Protein AF-A0A166HXI9-F1 (afdb_monomer_lite)

Foldseek 3Di:
DDDPDDPDPPPPDPDDLDQAEDDPPQRDPPAPDWDQDPSNYTGGHNVCVVDVVVVVVSPDDPDDDQDPLVCLVVLLVQCVVCVVVVVVVSVVVSLVVLLPPVNLLQQLVSQLLSCVLVVVVVSNVSSLVNVLVPPDPPPPSDDPSVVSDDPVSVVVSVVVSVVVVVVVVVCVVDCPVPPDDDPDDPDDDDDDDDPDDPPPDDDPDDD

Secondary structure (DSSP, 8-state):
-------------------EEPPTTS--TT-SEEEE-TTSEEEEE-HHHH-HHHHHHHHS-SS-PPPPTT-HHHHHHHHHHHHHTT-HHHHHHHHHHHT-HHHHHHHHHHHHHHHHHTT-HHHHHHHHHHHTTSS-TTSS---GGGTTS-HHHHHHHHHHHHHHHHHHHHHHH-GGGSPPPPTT---------------S-------

Sequence (207 aa):
MTDISSYKPADTKAAHPQITEASAPFDRADADVILRSSDNGDFKLLLSMGSPFFEDMFSLPQSPTIPADDELEDIDLLLGAAMKYNIERVEKRVREALIAPKRISGNAAHVFTIACQHRMDAEARAGAKATLSQASLLDGTFGPEMHSLSPAQLFALLKYHQDCVQAARQAIANFSWFPHDPPGLSSSRMSSTSQTRFLKSWPRGCL

pLDDT: mean 74.48, std 18.46, range [33.53, 93.0]

Radius of gyration: 28.86 Å; chains: 1; bounding box: 68×48×75 Å

Organism: NCBI:txid1759441

Structure (mmCIF, N/CA/C/O backbone):
data_AF-A0A166HXI9-F1
#
_entry.id   AF-A0A166HXI9-F1
#
loop_
_atom_site.group_PDB
_atom_site.id
_atom_site.type_symbol
_atom_site.label_atom_id
_atom_site.label_alt_id
_atom_site.label_comp_id
_atom_site.label_asym_id
_atom_site.label_entity_id
_atom_site.label_seq_id
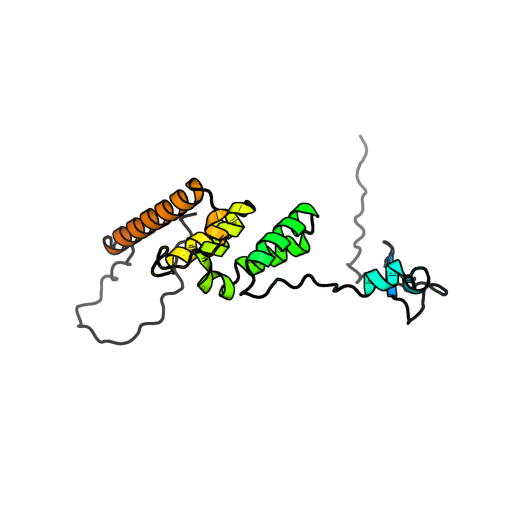_atom_site.pdbx_PDB_ins_code
_atom_site.Cartn_x
_atom_site.Cartn_y
_atom_site.Cartn_z
_atom_site.occupancy
_atom_site.B_iso_or_equiv
_atom_site.auth_seq_id
_atom_site.auth_comp_id
_atom_site.auth_asym_id
_atom_site.auth_atom_id
_atom_site.pdbx_PDB_model_num
ATOM 1 N N . MET A 1 1 ? -31.758 17.220 -46.001 1.00 45.53 1 MET A N 1
ATOM 2 C CA . MET A 1 1 ? -32.388 15.953 -45.588 1.00 45.53 1 MET A CA 1
ATOM 3 C C . MET A 1 1 ? -31.956 14.903 -46.594 1.00 45.53 1 MET A C 1
ATOM 5 O O . MET A 1 1 ? -32.509 14.930 -47.678 1.00 45.53 1 MET A O 1
ATOM 9 N N . THR A 1 2 ? -30.899 14.149 -46.254 1.00 40.97 2 THR A N 1
ATOM 10 C CA . THR A 1 2 ? -30.346 12.912 -46.870 1.00 40.97 2 THR A CA 1
ATOM 11 C C . THR A 1 2 ? -28.856 12.853 -46.509 1.00 40.97 2 THR A C 1
ATOM 13 O O . THR A 1 2 ? -28.156 13.833 -46.740 1.00 40.97 2 THR A O 1
ATOM 16 N N . ASP A 1 3 ? -28.247 11.794 -46.005 1.00 34.78 3 ASP A N 1
ATOM 17 C CA . ASP A 1 3 ? -28.684 10.630 -45.240 1.00 34.78 3 ASP A CA 1
ATOM 18 C C . ASP A 1 3 ? -27.365 10.126 -44.624 1.00 34.78 3 ASP A C 1
ATOM 20 O O . ASP A 1 3 ? -26.443 9.751 -45.351 1.00 34.78 3 ASP A O 1
ATOM 24 N N . ILE A 1 4 ? -27.197 10.249 -43.306 1.00 42.31 4 ILE A N 1
ATOM 25 C CA . ILE A 1 4 ? -26.000 9.776 -42.594 1.00 42.31 4 ILE A CA 1
ATOM 26 C C . ILE A 1 4 ? -26.246 8.299 -42.289 1.00 42.31 4 ILE A C 1
ATOM 28 O O . ILE A 1 4 ? -26.455 7.908 -41.146 1.00 42.31 4 ILE A O 1
ATOM 32 N N . SER A 1 5 ? -26.329 7.480 -43.333 1.00 47.53 5 SER A N 1
ATOM 33 C CA . SER A 1 5 ? -26.609 6.056 -43.193 1.00 47.53 5 SER A CA 1
ATOM 34 C C . SER A 1 5 ? -25.943 5.276 -44.314 1.00 47.53 5 SER A C 1
ATOM 36 O O . SER A 1 5 ? -26.536 4.985 -45.345 1.00 47.53 5 SER A O 1
ATOM 38 N N . SER A 1 6 ? -24.663 4.967 -44.110 1.00 39.09 6 SER A N 1
ATOM 39 C CA . SER A 1 6 ? -24.075 3.692 -44.533 1.00 39.09 6 SER A CA 1
ATOM 40 C C . SER A 1 6 ? -22.664 3.547 -43.947 1.00 39.09 6 SER A C 1
ATOM 42 O O . SER A 1 6 ? -21.693 3.332 -44.673 1.00 39.09 6 SER A O 1
ATOM 44 N N . TYR A 1 7 ? -22.525 3.651 -42.620 1.00 36.69 7 TYR A N 1
ATOM 45 C CA . TYR A 1 7 ? -21.391 3.009 -41.955 1.00 36.69 7 TYR A CA 1
ATOM 46 C C . TYR A 1 7 ? -21.769 1.545 -41.744 1.00 36.69 7 TYR A C 1
ATOM 48 O O . TYR A 1 7 ? -22.550 1.203 -40.857 1.00 36.69 7 TYR A O 1
ATOM 56 N N . LYS A 1 8 ? -21.272 0.691 -42.635 1.00 41.19 8 LYS A N 1
ATOM 57 C CA . LYS A 1 8 ? -21.398 -0.760 -42.541 1.00 41.19 8 LYS A CA 1
ATOM 58 C C . LYS A 1 8 ? -20.287 -1.223 -41.590 1.00 41.19 8 LYS A C 1
ATOM 60 O O . LYS A 1 8 ? -19.123 -1.056 -41.957 1.00 41.19 8 LYS A O 1
ATOM 65 N N . PRO A 1 9 ? -20.580 -1.742 -40.384 1.00 39.09 9 PRO A N 1
ATOM 66 C CA . PRO A 1 9 ? -19.528 -2.300 -39.555 1.00 39.09 9 PRO A CA 1
ATOM 67 C C . PRO A 1 9 ? -19.022 -3.541 -40.286 1.00 39.09 9 PRO A C 1
ATOM 69 O O . PRO A 1 9 ? -19.778 -4.475 -40.549 1.00 39.09 9 PRO A O 1
ATOM 72 N N . ALA A 1 10 ? -17.763 -3.509 -40.714 1.00 41.44 10 ALA A N 1
ATOM 73 C CA . ALA A 1 10 ? -17.109 -4.714 -41.174 1.00 41.44 10 ALA A CA 1
ATOM 74 C C . ALA A 1 10 ? -17.042 -5.659 -39.974 1.00 41.44 10 ALA A C 1
ATOM 76 O O . ALA A 1 10 ? -16.445 -5.322 -38.950 1.00 41.44 10 ALA A O 1
ATOM 77 N N . ASP A 1 11 ? -17.679 -6.820 -40.105 1.00 40.34 11 ASP A N 1
ATOM 78 C CA . ASP A 1 11 ? -17.504 -7.970 -39.229 1.00 40.34 11 ASP A CA 1
ATOM 79 C C . ASP A 1 11 ? -16.047 -8.456 -39.323 1.00 40.34 11 ASP A C 1
ATOM 81 O O . ASP A 1 11 ? -15.738 -9.487 -39.924 1.00 40.34 11 ASP A O 1
ATOM 85 N N . THR A 1 12 ? -15.109 -7.702 -38.749 1.00 47.09 12 THR A N 1
ATOM 86 C CA . THR A 1 12 ? -13.729 -8.147 -38.581 1.00 47.09 12 THR A CA 1
ATOM 87 C C . THR A 1 12 ? -13.704 -9.044 -37.359 1.00 47.09 12 THR A C 1
ATOM 89 O O . THR A 1 12 ? -13.441 -8.628 -36.232 1.00 47.09 12 THR A O 1
ATOM 92 N N . LYS A 1 13 ? -14.039 -10.309 -37.614 1.00 35.25 13 LYS A N 1
ATOM 93 C CA . LYS A 1 13 ? -13.720 -11.470 -36.784 1.00 35.25 13 LYS A CA 1
ATOM 94 C C . LYS A 1 13 ? -12.344 -11.234 -36.151 1.00 35.25 13 LYS A C 1
ATOM 96 O O . LYS A 1 13 ? -11.377 -11.073 -36.890 1.00 35.25 13 LYS A O 1
ATOM 101 N N . ALA A 1 14 ? -12.277 -11.157 -34.821 1.00 43.25 14 ALA A N 1
ATOM 102 C CA . ALA A 1 14 ? -11.050 -10.916 -34.067 1.00 43.25 14 ALA A CA 1
ATOM 103 C C . ALA A 1 14 ? -9.997 -11.985 -34.410 1.00 43.25 14 ALA A C 1
ATOM 105 O O . ALA A 1 14 ? -9.952 -13.062 -33.816 1.00 43.25 14 ALA A O 1
ATOM 106 N N . ALA A 1 15 ? -9.195 -11.708 -35.436 1.00 44.88 15 ALA A N 1
ATOM 107 C CA . ALA A 1 15 ? -8.027 -12.481 -35.785 1.00 44.88 15 ALA A CA 1
ATOM 108 C C . ALA A 1 15 ? -6.970 -12.188 -34.724 1.00 44.88 15 ALA A C 1
ATOM 110 O O . ALA A 1 15 ? -6.730 -11.034 -34.371 1.00 44.88 15 ALA A O 1
ATOM 111 N N . HIS A 1 16 ? -6.356 -13.245 -34.204 1.00 47.84 16 HIS A N 1
ATOM 112 C CA . HIS A 1 16 ? -5.151 -13.134 -33.395 1.00 47.84 16 HIS A CA 1
ATOM 113 C C . HIS A 1 16 ? -4.154 -12.251 -34.168 1.00 47.84 16 HIS A C 1
ATOM 115 O O . HIS A 1 16 ? -3.889 -12.586 -35.329 1.00 47.84 16 HIS A O 1
ATOM 121 N N . PRO A 1 17 ? -3.667 -11.126 -33.611 1.00 55.69 17 PRO A N 1
ATOM 122 C CA . PRO A 1 17 ? -2.816 -10.206 -34.355 1.00 55.69 17 PRO A CA 1
ATOM 123 C C . PRO A 1 17 ? -1.582 -10.973 -34.841 1.00 55.69 17 PRO A C 1
ATOM 125 O O . PRO A 1 17 ? -0.779 -11.447 -34.038 1.00 55.69 17 PRO A O 1
ATOM 128 N N . GLN A 1 18 ? -1.488 -11.182 -36.157 1.00 67.00 18 GLN A N 1
ATOM 129 C CA . GLN A 1 18 ? -0.381 -11.897 -36.790 1.00 67.00 18 GLN A CA 1
ATOM 130 C C . GLN A 1 18 ? 0.850 -10.996 -36.678 1.00 67.00 18 GLN A C 1
ATOM 132 O O . GLN A 1 18 ? 0.879 -9.919 -37.270 1.00 67.00 18 GLN A O 1
ATOM 137 N N . ILE A 1 19 ? 1.810 -11.362 -35.830 1.00 79.12 19 ILE A N 1
ATOM 138 C CA . ILE A 1 19 ? 3.066 -10.617 -35.678 1.00 79.12 19 ILE A CA 1
ATOM 139 C C . ILE A 1 19 ? 3.919 -10.913 -36.910 1.00 79.12 19 ILE A C 1
ATOM 141 O O . ILE A 1 19 ? 4.129 -12.080 -37.237 1.00 79.12 19 ILE A O 1
ATOM 145 N N . THR A 1 20 ? 4.371 -9.870 -37.603 1.00 85.69 20 THR A N 1
ATOM 146 C CA . THR A 1 20 ? 5.202 -9.995 -38.809 1.00 85.69 20 THR A CA 1
ATOM 147 C C . THR A 1 20 ? 6.628 -9.582 -38.466 1.00 85.69 20 THR A C 1
ATOM 149 O O . THR A 1 20 ? 6.845 -8.449 -38.051 1.00 85.69 20 THR A O 1
ATOM 152 N N . GLU A 1 21 ? 7.609 -10.473 -38.618 1.00 87.44 21 GLU A N 1
ATOM 153 C CA . GLU A 1 21 ? 9.014 -10.083 -38.434 1.00 87.44 21 GLU A CA 1
ATOM 154 C C . GLU A 1 21 ? 9.514 -9.258 -39.625 1.00 87.44 21 GLU A C 1
ATOM 156 O O . GLU A 1 21 ? 9.230 -9.577 -40.783 1.00 87.44 21 GLU A O 1
ATOM 161 N N . ALA A 1 22 ? 10.263 -8.191 -39.339 1.00 87.69 22 ALA A N 1
ATOM 162 C CA . ALA A 1 22 ? 10.968 -7.427 -40.358 1.00 87.69 22 ALA A CA 1
ATOM 163 C C . ALA A 1 22 ? 12.022 -8.296 -41.066 1.00 87.69 22 ALA A C 1
ATOM 165 O O . ALA A 1 22 ? 12.432 -9.337 -40.566 1.00 87.69 22 ALA A O 1
ATOM 166 N N . SER A 1 23 ? 12.462 -7.873 -42.251 1.00 88.31 23 SER A N 1
ATOM 167 C CA . SER A 1 23 ? 13.593 -8.495 -42.950 1.00 88.31 23 SER A CA 1
ATOM 168 C C . SER A 1 23 ? 14.926 -7.889 -42.501 1.00 88.31 23 SER A C 1
ATOM 170 O O . SER A 1 23 ? 14.962 -6.826 -41.871 1.00 88.31 23 SER A O 1
ATOM 172 N N . ALA A 1 24 ? 16.031 -8.529 -42.888 1.00 88.44 24 ALA A N 1
ATOM 173 C CA . ALA A 1 24 ? 17.377 -7.995 -42.714 1.00 88.44 24 ALA A CA 1
ATOM 174 C C . ALA A 1 24 ? 17.474 -6.505 -43.105 1.00 88.44 24 ALA A C 1
ATOM 176 O O . ALA A 1 24 ? 16.932 -6.100 -44.139 1.00 88.44 24 ALA A O 1
ATOM 177 N N . PRO A 1 25 ? 18.174 -5.673 -42.311 1.00 85.44 25 PRO A N 1
ATOM 178 C CA . PRO A 1 25 ? 19.043 -6.027 -41.178 1.00 85.44 25 PRO A CA 1
ATOM 179 C C . PRO A 1 25 ? 18.341 -6.138 -39.806 1.00 85.44 25 PRO A C 1
ATOM 181 O O . PRO A 1 25 ? 19.029 -6.275 -38.796 1.00 85.44 25 PRO A O 1
ATOM 184 N N . PHE A 1 26 ? 17.008 -6.054 -39.745 1.00 88.62 26 PHE A N 1
ATOM 185 C CA . PHE A 1 26 ? 16.232 -5.942 -38.498 1.00 88.62 26 PHE A CA 1
ATOM 186 C C . PHE A 1 26 ? 15.592 -7.267 -38.044 1.00 88.62 26 PHE A C 1
ATOM 188 O O . PHE A 1 26 ? 14.569 -7.260 -37.363 1.00 88.62 26 PHE A O 1
ATOM 195 N N . ASP A 1 27 ? 16.187 -8.398 -38.425 1.00 88.56 27 ASP A N 1
ATOM 196 C CA . ASP A 1 27 ? 15.700 -9.770 -38.209 1.00 88.56 27 ASP A CA 1
ATOM 197 C C . ASP A 1 27 ? 16.680 -10.640 -37.400 1.00 88.56 27 ASP A C 1
ATOM 199 O O . ASP A 1 27 ? 16.568 -11.867 -37.347 1.00 88.56 27 ASP A O 1
ATOM 203 N N . ARG A 1 28 ? 17.667 -10.015 -36.750 1.00 88.31 28 ARG A N 1
ATOM 204 C CA . ARG A 1 28 ? 18.748 -10.739 -36.078 1.00 88.31 28 ARG A CA 1
ATOM 205 C C . ARG A 1 28 ? 18.275 -11.471 -34.821 1.00 88.31 28 ARG A C 1
ATOM 207 O O . ARG A 1 28 ? 17.570 -10.911 -33.988 1.00 88.31 28 ARG A O 1
ATOM 214 N N . ALA A 1 29 ? 18.730 -12.712 -34.646 1.00 87.25 29 ALA A N 1
ATOM 215 C CA . ALA A 1 29 ? 18.397 -13.537 -33.481 1.00 87.25 29 ALA A CA 1
ATOM 216 C C . ALA A 1 29 ? 19.097 -13.101 -32.179 1.00 87.25 29 ALA A C 1
ATOM 218 O O . ALA A 1 29 ? 18.646 -13.474 -31.101 1.00 87.25 29 ALA A O 1
ATOM 219 N N . ASP A 1 30 ? 20.187 -12.336 -32.277 1.00 87.88 30 ASP A N 1
ATOM 220 C CA . ASP A 1 30 ? 20.989 -11.840 -31.151 1.00 87.88 30 ASP A CA 1
ATOM 221 C C . ASP A 1 30 ? 20.564 -10.447 -30.656 1.00 87.88 30 ASP A C 1
ATOM 223 O O . ASP A 1 30 ? 21.240 -9.876 -29.809 1.00 87.88 30 ASP A O 1
ATOM 227 N N . ALA A 1 31 ? 19.463 -9.899 -31.177 1.00 88.88 31 ALA A N 1
ATOM 228 C CA . ALA A 1 31 ? 18.949 -8.585 -30.807 1.00 88.88 31 ALA A CA 1
ATOM 229 C C . ALA A 1 31 ? 18.580 -8.463 -29.319 1.00 88.88 31 ALA A C 1
ATOM 231 O O . ALA A 1 31 ? 18.046 -9.395 -28.717 1.00 88.88 31 ALA A O 1
ATOM 232 N N . ASP A 1 32 ? 18.801 -7.274 -28.756 1.00 89.81 32 ASP A N 1
ATOM 233 C CA . ASP A 1 32 ? 18.481 -6.935 -27.364 1.00 89.81 32 ASP A CA 1
ATOM 234 C C . ASP A 1 32 ? 17.148 -6.187 -27.212 1.00 89.81 32 ASP A C 1
ATOM 236 O O . ASP A 1 32 ? 16.563 -6.182 -26.127 1.00 89.81 32 ASP A O 1
ATOM 240 N N . VAL A 1 33 ? 16.623 -5.603 -28.296 1.00 89.19 33 VAL A N 1
ATOM 241 C CA . VAL A 1 33 ? 15.345 -4.881 -28.304 1.00 89.19 33 VAL A CA 1
ATOM 242 C C . VAL A 1 33 ? 14.494 -5.269 -29.502 1.00 89.19 33 VAL A C 1
ATOM 244 O O . VAL A 1 33 ? 14.972 -5.344 -30.632 1.00 89.19 33 VAL A O 1
ATOM 247 N N . ILE A 1 34 ? 13.193 -5.432 -29.252 1.00 91.25 34 ILE A N 1
ATOM 248 C CA . ILE A 1 34 ? 12.167 -5.554 -30.288 1.00 91.25 34 ILE A CA 1
ATOM 249 C C . ILE A 1 34 ? 11.286 -4.307 -30.238 1.00 91.25 34 ILE A C 1
ATOM 251 O O . ILE A 1 34 ? 10.605 -4.060 -29.240 1.00 91.25 34 ILE A O 1
ATOM 255 N N . LEU A 1 35 ? 11.281 -3.526 -31.316 1.00 89.69 35 LEU A N 1
ATOM 256 C CA . LEU A 1 35 ? 10.314 -2.450 -31.505 1.00 89.69 35 LEU A CA 1
ATOM 257 C C . LEU A 1 35 ? 9.142 -2.976 -32.324 1.00 89.69 35 LEU A C 1
ATOM 259 O O . LEU A 1 35 ? 9.300 -3.302 -33.500 1.00 89.69 35 LEU A O 1
ATOM 263 N N . ARG A 1 36 ? 7.967 -3.037 -31.695 1.00 92.44 36 ARG A N 1
ATOM 264 C CA . ARG A 1 36 ? 6.718 -3.400 -32.362 1.00 92.44 36 ARG A CA 1
ATOM 265 C C . ARG A 1 36 ? 6.016 -2.156 -32.885 1.00 92.44 36 ARG A C 1
ATOM 267 O O . ARG A 1 36 ? 5.591 -1.302 -32.106 1.00 92.44 36 ARG A O 1
ATOM 274 N N . SER A 1 37 ? 5.876 -2.078 -34.198 1.00 89.44 37 SER A N 1
ATOM 275 C CA . SER A 1 37 ? 5.073 -1.064 -34.871 1.00 89.44 37 SER A CA 1
ATOM 276 C C . SER A 1 37 ? 3.570 -1.357 -34.710 1.00 89.44 37 SER A C 1
ATOM 278 O O . SER A 1 37 ? 3.160 -2.469 -34.372 1.00 89.44 37 SER A O 1
ATOM 280 N N . SER A 1 38 ? 2.721 -0.345 -34.906 1.00 89.50 38 SER A N 1
ATOM 281 C CA . SER A 1 38 ? 1.260 -0.456 -34.741 1.00 89.50 38 SER A CA 1
ATOM 282 C C . SER A 1 38 ? 0.595 -1.367 -35.776 1.00 89.50 38 SER A C 1
ATOM 284 O O . SER A 1 38 ? -0.490 -1.892 -35.531 1.00 89.50 38 SER A O 1
ATOM 286 N N . ASP A 1 39 ? 1.263 -1.589 -36.905 1.00 89.00 39 ASP A N 1
ATOM 287 C CA . ASP A 1 39 ? 0.934 -2.598 -37.915 1.00 89.00 39 ASP A CA 1
ATOM 288 C C . ASP A 1 39 ? 1.375 -4.018 -37.514 1.00 89.00 39 ASP A C 1
ATOM 290 O O . ASP A 1 39 ? 1.244 -4.951 -38.304 1.00 89.00 39 ASP A O 1
ATOM 294 N N . ASN A 1 40 ? 1.843 -4.194 -36.273 1.00 84.06 40 ASN A N 1
ATOM 295 C CA . ASN A 1 40 ? 2.287 -5.461 -35.703 1.00 84.06 40 ASN A CA 1
ATOM 296 C C . ASN A 1 40 ? 3.552 -6.024 -36.387 1.00 84.06 40 ASN A C 1
ATOM 298 O O . ASN A 1 40 ? 3.796 -7.235 -36.343 1.00 84.06 40 ASN A O 1
ATOM 302 N N . GLY A 1 41 ? 4.341 -5.142 -37.017 1.00 91.25 41 GLY A N 1
ATOM 303 C CA . GLY A 1 41 ? 5.688 -5.421 -37.505 1.00 91.25 41 GLY A CA 1
ATOM 304 C C . GLY A 1 41 ? 6.734 -5.326 -36.389 1.00 91.25 41 GLY A C 1
ATOM 305 O O . GLY A 1 41 ? 6.815 -4.299 -35.712 1.00 91.25 41 GLY A O 1
ATOM 306 N N . ASP A 1 42 ? 7.541 -6.370 -36.209 1.00 93.00 42 ASP A N 1
ATOM 307 C CA . ASP A 1 42 ? 8.609 -6.431 -35.205 1.00 93.00 42 ASP A CA 1
ATOM 308 C C . ASP A 1 42 ? 9.976 -6.135 -35.838 1.00 93.00 42 ASP A C 1
ATOM 310 O O . ASP A 1 42 ? 10.418 -6.835 -36.750 1.00 93.00 42 ASP A O 1
ATOM 314 N N . PHE A 1 43 ? 10.663 -5.117 -35.317 1.00 90.81 43 PHE A N 1
ATOM 315 C CA . PHE A 1 43 ? 12.020 -4.733 -35.706 1.00 90.81 43 PHE A CA 1
ATOM 316 C C . PHE A 1 43 ? 12.996 -5.083 -34.586 1.00 90.81 43 PHE A C 1
ATOM 318 O O . PHE A 1 43 ? 12.893 -4.552 -33.477 1.00 90.81 43 PHE A O 1
ATOM 325 N N . LYS A 1 44 ? 13.956 -5.958 -34.878 1.00 91.44 44 LYS A N 1
ATOM 326 C CA . LYS A 1 44 ? 14.978 -6.411 -33.935 1.00 91.44 44 LYS A CA 1
ATOM 327 C C . LYS A 1 44 ? 16.218 -5.524 -34.037 1.00 91.44 44 LYS A C 1
ATOM 329 O O . LYS A 1 44 ? 16.803 -5.384 -35.112 1.00 91.44 44 LYS A O 1
ATOM 334 N N . LEU A 1 45 ? 16.606 -4.907 -32.927 1.00 89.94 45 LEU A N 1
ATOM 335 C CA . LEU A 1 45 ? 17.719 -3.963 -32.823 1.00 89.94 45 LEU A CA 1
ATOM 336 C C . LEU A 1 45 ? 18.761 -4.477 -31.829 1.00 89.94 45 LEU A C 1
ATOM 338 O O . LEU A 1 45 ? 18.433 -5.228 -30.917 1.00 89.94 45 LEU A O 1
ATOM 342 N N . LEU A 1 46 ? 20.010 -4.056 -32.026 1.00 90.81 46 LEU A N 1
ATOM 343 C CA . LEU A 1 46 ? 21.138 -4.383 -31.156 1.00 90.81 46 LEU A CA 1
ATOM 344 C C . LEU A 1 46 ? 21.711 -3.089 -30.570 1.00 90.81 46 LEU A C 1
ATOM 346 O O . LEU A 1 46 ? 22.778 -2.613 -30.964 1.00 90.81 46 LEU A O 1
ATOM 350 N N . LEU A 1 47 ? 20.920 -2.447 -29.714 1.00 88.75 47 LEU A N 1
ATOM 351 C CA . LEU A 1 47 ? 21.207 -1.106 -29.210 1.00 88.75 47 LEU A CA 1
ATOM 352 C C . LEU A 1 47 ? 22.415 -1.078 -28.268 1.00 88.75 47 LEU A C 1
ATOM 354 O O . LEU A 1 47 ? 23.144 -0.087 -28.277 1.00 88.75 47 LEU A O 1
ATOM 358 N N . SER A 1 48 ? 22.668 -2.159 -27.529 1.00 91.00 48 SER A N 1
ATOM 359 C CA . SER A 1 48 ? 23.856 -2.351 -26.682 1.00 91.00 48 SER A CA 1
ATOM 360 C C . SER A 1 48 ? 25.156 -2.176 -27.465 1.00 91.00 48 SER A C 1
ATOM 362 O O . SER A 1 48 ? 26.051 -1.465 -27.027 1.00 91.00 48 SER A O 1
ATOM 364 N N . MET A 1 49 ? 25.233 -2.717 -28.683 1.00 87.50 49 MET A N 1
ATOM 365 C CA . MET A 1 49 ? 26.408 -2.566 -29.550 1.00 87.50 49 MET A CA 1
ATOM 366 C C . MET A 1 49 ? 26.577 -1.142 -30.087 1.00 87.50 49 MET A C 1
ATOM 368 O O . MET A 1 49 ? 27.685 -0.730 -30.430 1.00 87.50 49 MET A O 1
ATOM 372 N N . GLY A 1 50 ? 25.476 -0.398 -30.205 1.00 86.88 50 GLY A N 1
ATOM 373 C CA . GLY A 1 50 ? 25.486 0.990 -30.657 1.00 86.88 50 GLY A CA 1
ATOM 374 C C . GLY A 1 50 ? 25.851 1.981 -29.553 1.00 86.88 50 GLY A C 1
ATOM 375 O O . GLY A 1 50 ? 26.322 3.077 -29.859 1.00 86.88 50 GLY A O 1
ATOM 376 N N . SER A 1 51 ? 25.629 1.627 -28.283 1.00 92.56 51 SER A N 1
ATOM 377 C CA . SER A 1 51 ? 25.953 2.484 -27.146 1.00 92.56 51 SER A CA 1
ATOM 378 C C . SER A 1 51 ? 26.099 1.696 -25.839 1.00 92.56 51 SER A C 1
ATOM 380 O O . SER A 1 51 ? 25.156 0.998 -25.452 1.00 92.56 51 SER A O 1
ATOM 382 N N . PRO A 1 52 ? 27.183 1.926 -25.072 1.00 88.56 52 PRO A N 1
ATOM 383 C CA . PRO A 1 52 ? 27.355 1.319 -23.751 1.00 88.56 52 PRO A CA 1
ATOM 384 C C . PRO A 1 52 ? 26.254 1.739 -22.765 1.00 88.56 52 PRO A C 1
ATOM 386 O O . PRO A 1 52 ? 25.934 1.001 -21.845 1.00 88.56 52 PRO A O 1
ATOM 389 N N . PHE A 1 53 ? 25.593 2.884 -22.984 1.00 90.12 53 PHE A N 1
ATOM 390 C CA . PHE A 1 53 ? 24.438 3.277 -22.170 1.00 90.12 53 PHE A CA 1
ATOM 391 C C . PHE A 1 53 ? 23.294 2.258 -22.255 1.00 90.12 53 PHE A C 1
ATOM 393 O O . PHE A 1 53 ? 22.641 1.971 -21.255 1.00 90.12 53 PHE A O 1
ATOM 400 N N . PHE A 1 54 ? 23.027 1.724 -23.452 1.00 89.31 54 PHE A N 1
ATOM 401 C CA . PHE A 1 54 ? 21.972 0.730 -23.629 1.00 89.31 54 PHE A CA 1
ATOM 402 C C . PHE A 1 54 ? 22.389 -0.629 -23.064 1.00 89.31 54 PHE A C 1
ATOM 404 O O . PHE A 1 54 ? 21.554 -1.300 -22.467 1.00 89.31 54 PHE A O 1
ATOM 411 N N . GLU A 1 55 ? 23.669 -0.995 -23.179 1.00 89.69 55 GLU A N 1
ATOM 412 C CA . GLU A 1 55 ? 24.230 -2.178 -22.515 1.00 89.69 55 GLU A CA 1
ATOM 413 C C . GLU A 1 55 ? 24.005 -2.118 -20.995 1.00 89.69 55 GLU A C 1
ATOM 415 O O . GLU A 1 55 ? 23.398 -3.026 -20.418 1.00 89.69 55 GLU A O 1
ATOM 420 N N . ASP A 1 56 ? 24.370 -0.995 -20.371 1.00 88.19 56 ASP A N 1
ATOM 421 C CA . ASP A 1 56 ? 24.155 -0.764 -18.944 1.00 88.19 56 ASP A CA 1
ATOM 422 C C . ASP A 1 56 ? 22.661 -0.799 -18.592 1.00 88.19 56 ASP A C 1
ATOM 424 O O . ASP A 1 56 ? 22.270 -1.490 -17.652 1.00 88.19 56 ASP A O 1
ATOM 428 N N . MET A 1 57 ? 21.800 -0.124 -19.362 1.00 86.31 57 MET A N 1
ATOM 429 C CA . MET A 1 57 ? 20.353 -0.069 -19.114 1.00 86.31 57 MET A CA 1
ATOM 430 C C . MET A 1 57 ? 19.693 -1.457 -19.125 1.00 86.31 57 MET A C 1
ATOM 432 O O . MET A 1 57 ? 18.838 -1.732 -18.279 1.00 86.31 57 MET A O 1
ATOM 436 N N . PHE A 1 58 ? 20.067 -2.338 -20.059 1.00 86.12 58 PHE A N 1
ATOM 437 C CA . PHE A 1 58 ? 19.518 -3.698 -20.125 1.00 86.12 58 PHE A CA 1
ATOM 438 C C . PHE A 1 58 ? 20.075 -4.622 -19.041 1.00 86.12 58 PHE A C 1
ATOM 440 O O . PHE A 1 58 ? 19.393 -5.570 -18.652 1.00 86.12 58 PHE A O 1
ATOM 447 N N . SER A 1 59 ? 21.268 -4.330 -18.517 1.00 84.25 59 SER A N 1
ATOM 448 C CA . SER A 1 59 ? 21.853 -5.070 -17.393 1.00 84.25 59 SER A CA 1
ATOM 449 C C . SER A 1 59 ? 21.166 -4.787 -16.048 1.00 84.25 59 SER A C 1
ATOM 451 O O . SER A 1 59 ? 21.320 -5.560 -15.098 1.00 84.25 59 SER A O 1
ATOM 453 N N . LEU A 1 60 ? 20.384 -3.702 -15.952 1.00 82.25 60 LEU A N 1
ATOM 454 C CA . LEU A 1 60 ? 19.690 -3.332 -14.721 1.00 82.25 60 LEU A CA 1
ATOM 455 C C . LEU A 1 60 ? 18.582 -4.343 -14.363 1.00 82.25 60 LEU A C 1
ATOM 457 O O . LEU A 1 60 ? 17.881 -4.843 -15.248 1.00 82.25 60 LEU A O 1
ATOM 461 N N . PRO A 1 61 ? 18.333 -4.599 -13.064 1.00 75.56 61 PRO A N 1
ATOM 462 C CA . PRO A 1 61 ? 17.211 -5.420 -12.618 1.00 75.56 61 PRO A CA 1
ATOM 463 C C . PRO A 1 61 ? 15.864 -4.874 -13.130 1.00 75.56 61 PRO A C 1
ATOM 465 O O . PRO A 1 61 ? 15.372 -3.845 -12.676 1.00 75.56 61 PRO A O 1
ATOM 468 N N . GLN A 1 62 ? 15.241 -5.590 -14.069 1.00 69.31 62 GLN A N 1
ATOM 469 C CA . GLN A 1 62 ? 14.009 -5.169 -14.761 1.00 69.31 62 GLN A CA 1
ATOM 470 C C . GLN A 1 62 ? 12.741 -5.254 -13.891 1.00 69.31 62 GLN A C 1
ATOM 472 O O . GLN A 1 62 ? 11.691 -4.718 -14.253 1.00 69.31 62 GLN A O 1
ATOM 477 N N . SER A 1 63 ? 12.800 -5.950 -12.751 1.00 63.22 63 SER A N 1
ATOM 478 C CA . SER A 1 63 ? 11.671 -6.056 -11.830 1.00 63.22 63 SER A CA 1
ATOM 479 C C . SER A 1 63 ? 11.998 -5.304 -10.548 1.00 63.22 63 SER A C 1
ATOM 481 O O . SER A 1 63 ? 12.941 -5.690 -9.859 1.00 63.22 63 SER A O 1
ATOM 483 N N . PRO A 1 64 ? 11.210 -4.280 -10.182 1.00 63.31 64 PRO A N 1
ATOM 484 C CA . PRO A 1 64 ? 11.290 -3.717 -8.849 1.00 63.31 64 PRO A CA 1
ATOM 485 C C . PRO A 1 64 ? 10.913 -4.835 -7.874 1.00 63.31 64 PRO A C 1
ATOM 487 O O . PRO A 1 64 ? 9.762 -5.285 -7.825 1.00 63.31 64 PRO A O 1
ATOM 490 N N . THR A 1 65 ? 11.906 -5.376 -7.178 1.00 68.00 65 THR A N 1
ATOM 491 C CA . THR A 1 65 ? 11.685 -6.321 -6.088 1.00 68.00 65 THR A CA 1
ATOM 492 C C . THR A 1 65 ? 11.048 -5.523 -4.966 1.00 68.00 65 THR A C 1
ATOM 494 O O . THR A 1 65 ? 11.595 -4.512 -4.540 1.00 68.00 65 THR A O 1
ATOM 497 N N . ILE A 1 66 ? 9.850 -5.922 -4.542 1.00 73.06 66 ILE A N 1
ATOM 498 C CA . ILE A 1 66 ? 9.252 -5.311 -3.356 1.00 73.06 66 ILE A CA 1
ATOM 499 C C . ILE A 1 66 ? 10.122 -5.772 -2.180 1.00 73.06 66 ILE A C 1
ATOM 501 O O . ILE A 1 66 ? 10.309 -6.990 -2.074 1.00 73.06 66 ILE A O 1
ATOM 505 N N . PRO A 1 67 ? 10.648 -4.856 -1.348 1.00 70.62 67 PRO A N 1
ATOM 506 C CA . PRO A 1 67 ? 11.479 -5.200 -0.200 1.00 70.62 67 PRO A CA 1
ATOM 507 C C . PRO A 1 67 ? 10.824 -6.281 0.659 1.00 70.62 67 PRO A C 1
ATOM 509 O O . PRO A 1 67 ? 9.584 -6.356 0.745 1.00 70.62 67 PRO A O 1
ATOM 512 N N . ALA A 1 68 ? 11.651 -7.134 1.262 1.00 66.31 68 ALA A N 1
ATOM 513 C CA . ALA A 1 68 ? 11.187 -8.239 2.095 1.00 66.31 68 ALA A CA 1
ATOM 514 C C . ALA A 1 68 ? 10.397 -7.721 3.305 1.00 66.31 68 ALA A C 1
ATOM 516 O O . ALA A 1 68 ? 10.471 -6.542 3.648 1.00 66.31 68 ALA A O 1
ATOM 517 N N . ASP A 1 69 ? 9.609 -8.595 3.937 1.00 61.53 69 ASP A N 1
ATOM 518 C CA . ASP A 1 69 ? 8.663 -8.227 5.003 1.00 61.53 69 ASP A CA 1
ATOM 519 C C . ASP A 1 69 ? 9.312 -7.487 6.193 1.00 61.53 69 ASP A C 1
ATOM 521 O O . ASP A 1 69 ? 8.602 -6.758 6.884 1.00 61.53 69 ASP A O 1
ATOM 525 N N . ASP A 1 70 ? 10.634 -7.594 6.360 1.00 61.38 70 ASP A N 1
ATOM 526 C CA . ASP A 1 70 ? 11.425 -6.969 7.428 1.00 61.38 70 ASP A CA 1
ATOM 527 C C . ASP A 1 70 ? 11.898 -5.528 7.111 1.00 61.38 70 ASP A C 1
ATOM 529 O O . ASP A 1 70 ? 12.318 -4.806 8.012 1.00 61.38 70 ASP A O 1
ATOM 533 N N . GLU A 1 71 ? 11.782 -5.068 5.860 1.00 70.88 71 GLU A N 1
ATOM 534 C CA . GLU A 1 71 ? 12.322 -3.788 5.364 1.00 70.88 71 GLU A CA 1
ATOM 535 C C . GLU A 1 71 ? 11.198 -2.779 5.048 1.00 70.88 71 GLU A C 1
ATOM 537 O O . GLU A 1 71 ? 11.021 -2.337 3.912 1.00 70.88 71 GLU A O 1
ATOM 542 N N . LEU A 1 72 ? 10.360 -2.433 6.035 1.00 74.75 72 LEU A N 1
ATOM 543 C CA . LEU A 1 72 ? 9.259 -1.477 5.811 1.00 74.75 72 LEU A CA 1
ATOM 544 C C . LEU A 1 72 ? 9.737 -0.040 5.537 1.00 74.75 72 LEU A C 1
ATOM 546 O O . LEU A 1 72 ? 9.053 0.684 4.815 1.00 74.75 72 LEU A O 1
ATOM 550 N N . GLU A 1 73 ? 10.912 0.347 6.035 1.00 73.56 73 GLU A N 1
ATOM 551 C CA . GLU A 1 73 ? 11.537 1.646 5.735 1.00 73.56 73 GLU A CA 1
ATOM 552 C C . GLU A 1 73 ? 11.864 1.771 4.236 1.00 73.56 73 GLU A C 1
ATOM 554 O O . GLU A 1 73 ? 11.560 2.781 3.596 1.00 73.56 73 GLU A O 1
ATOM 559 N N . ASP A 1 74 ? 12.373 0.693 3.630 1.00 81.31 74 ASP A N 1
ATOM 560 C CA . ASP A 1 74 ? 12.640 0.647 2.192 1.00 81.31 74 ASP A CA 1
ATOM 561 C C . ASP A 1 74 ? 11.350 0.695 1.367 1.00 81.31 74 ASP A C 1
ATOM 563 O O . ASP A 1 74 ? 11.355 1.184 0.235 1.00 81.31 74 ASP A O 1
ATOM 567 N N . ILE A 1 75 ? 10.219 0.238 1.922 1.00 84.88 75 ILE A N 1
ATOM 568 C CA . ILE A 1 75 ? 8.912 0.392 1.274 1.00 84.88 75 ILE A CA 1
ATOM 569 C C . ILE A 1 75 ? 8.478 1.854 1.259 1.00 84.88 75 ILE A C 1
ATOM 571 O O . ILE A 1 75 ? 7.974 2.295 0.227 1.00 84.88 75 ILE A O 1
ATOM 575 N N . ASP A 1 76 ? 8.645 2.598 2.356 1.00 85.19 76 ASP A N 1
ATOM 576 C CA . ASP A 1 76 ? 8.277 4.019 2.405 1.00 85.19 76 ASP A CA 1
ATOM 577 C C . ASP A 1 76 ? 9.068 4.817 1.358 1.00 85.19 76 ASP A C 1
ATOM 579 O O . ASP A 1 76 ? 8.493 5.555 0.548 1.00 85.19 76 ASP A O 1
ATOM 583 N N . LEU A 1 77 ? 10.380 4.568 1.289 1.00 85.81 77 LEU A N 1
ATOM 584 C CA . LEU A 1 77 ? 11.266 5.165 0.293 1.00 85.81 77 LEU A CA 1
ATOM 585 C C . LEU A 1 77 ? 10.888 4.758 -1.137 1.00 85.81 77 LEU A C 1
ATOM 587 O O . LEU A 1 77 ? 10.771 5.620 -2.016 1.00 85.81 77 LEU A O 1
ATOM 591 N N . LEU A 1 78 ? 10.685 3.460 -1.386 1.00 87.88 78 LEU A N 1
ATOM 592 C CA . LEU A 1 78 ? 10.317 2.939 -2.703 1.00 87.88 78 LEU A CA 1
ATOM 593 C C . LEU A 1 78 ? 8.972 3.500 -3.166 1.00 87.88 78 LEU A C 1
ATOM 595 O O . LEU A 1 78 ? 8.833 3.866 -4.332 1.00 87.88 78 LEU A O 1
ATOM 599 N N . LEU A 1 79 ? 7.990 3.583 -2.271 1.00 88.12 79 LEU A N 1
ATOM 600 C CA . LEU A 1 79 ? 6.673 4.129 -2.569 1.00 88.12 79 LEU A CA 1
ATOM 601 C C . LEU A 1 79 ? 6.753 5.631 -2.852 1.00 88.12 79 LEU A C 1
ATOM 603 O O . LEU A 1 79 ? 6.209 6.087 -3.859 1.00 88.12 79 LEU A O 1
ATOM 607 N N . GLY A 1 80 ? 7.512 6.382 -2.048 1.00 87.88 80 GLY A N 1
ATOM 608 C CA . GLY A 1 80 ? 7.771 7.802 -2.285 1.00 87.88 80 GLY A CA 1
ATOM 609 C C . GLY A 1 80 ? 8.450 8.056 -3.633 1.00 87.88 80 GLY A C 1
ATOM 610 O O . GLY A 1 80 ? 8.045 8.952 -4.378 1.00 87.88 80 GLY A O 1
ATOM 611 N N . ALA A 1 81 ? 9.435 7.233 -4.001 1.00 88.31 81 ALA A N 1
ATOM 612 C CA . ALA A 1 81 ? 10.071 7.288 -5.313 1.00 88.31 81 ALA A CA 1
ATOM 613 C C . ALA A 1 81 ? 9.092 6.916 -6.436 1.00 88.31 81 ALA A C 1
ATOM 615 O O . ALA A 1 81 ? 9.001 7.635 -7.429 1.00 88.31 81 ALA A O 1
ATOM 616 N N . ALA A 1 82 ? 8.323 5.837 -6.278 1.00 88.81 82 ALA A N 1
ATOM 617 C CA . ALA A 1 82 ? 7.352 5.388 -7.271 1.00 88.81 82 ALA A CA 1
ATOM 618 C C . ALA A 1 82 ? 6.300 6.460 -7.568 1.00 88.81 82 ALA A C 1
ATOM 620 O O . ALA A 1 82 ? 6.024 6.725 -8.735 1.00 88.81 82 ALA A O 1
ATOM 621 N N . MET A 1 83 ? 5.772 7.124 -6.540 1.00 86.31 83 MET A N 1
ATOM 622 C CA . MET A 1 83 ? 4.826 8.229 -6.705 1.00 86.31 83 MET A CA 1
ATOM 623 C C . MET A 1 83 ? 5.491 9.446 -7.355 1.00 86.31 83 MET A C 1
ATOM 625 O O . MET A 1 83 ? 4.936 10.028 -8.285 1.00 86.31 83 MET A O 1
ATOM 629 N N . LYS A 1 84 ? 6.708 9.807 -6.927 1.00 89.19 84 LYS A N 1
ATOM 630 C CA . LYS A 1 84 ? 7.460 10.938 -7.495 1.00 89.19 84 LYS A CA 1
ATOM 631 C C . LYS A 1 84 ? 7.769 10.753 -8.983 1.00 89.19 84 LYS A C 1
ATOM 633 O O . LYS A 1 84 ? 7.701 11.717 -9.740 1.00 89.19 84 LYS A O 1
ATOM 638 N N . TYR A 1 85 ? 8.117 9.536 -9.392 1.00 89.81 85 TYR A N 1
ATOM 639 C CA . TYR A 1 85 ? 8.453 9.196 -10.777 1.00 89.81 85 TYR A CA 1
ATOM 640 C C . TYR A 1 85 ? 7.267 8.624 -11.571 1.00 89.81 85 TYR A C 1
ATOM 642 O O . TYR A 1 85 ? 7.455 8.173 -12.697 1.00 89.81 85 TYR A O 1
ATOM 650 N N . ASN A 1 86 ? 6.054 8.650 -11.006 1.00 86.94 86 ASN A N 1
ATOM 651 C CA . ASN A 1 86 ? 4.825 8.131 -11.610 1.00 86.94 86 ASN A CA 1
ATOM 652 C C . ASN A 1 86 ? 4.949 6.688 -12.145 1.00 86.94 86 ASN A C 1
ATOM 654 O O . ASN A 1 86 ? 4.490 6.353 -13.239 1.00 86.94 86 ASN A O 1
ATOM 658 N N . ILE A 1 87 ? 5.604 5.816 -11.377 1.00 88.75 87 ILE A N 1
ATOM 659 C CA . ILE A 1 87 ? 5.790 4.405 -11.721 1.00 88.75 87 ILE A CA 1
ATOM 660 C C . ILE A 1 87 ? 4.571 3.611 -11.227 1.00 88.75 87 ILE A C 1
ATOM 662 O O . ILE A 1 87 ? 4.640 2.885 -10.233 1.00 88.75 87 ILE A O 1
ATOM 666 N N . GLU A 1 88 ? 3.450 3.717 -11.948 1.00 87.25 88 GLU A N 1
ATOM 667 C CA . GLU A 1 88 ? 2.150 3.113 -11.581 1.00 87.25 88 GLU A CA 1
ATOM 668 C C . GLU A 1 88 ? 2.245 1.610 -11.270 1.00 87.25 88 GLU A C 1
ATOM 670 O O . GLU A 1 88 ? 1.608 1.091 -10.350 1.00 87.25 88 GLU A O 1
ATOM 675 N N . ARG A 1 89 ? 3.081 0.883 -12.023 1.00 84.81 89 ARG A N 1
ATOM 676 C CA . ARG A 1 89 ? 3.282 -0.559 -11.824 1.00 84.81 89 ARG A CA 1
ATOM 677 C C . ARG A 1 89 ? 3.925 -0.873 -10.470 1.00 84.81 89 ARG A C 1
ATOM 679 O O . ARG A 1 89 ? 3.622 -1.918 -9.898 1.00 84.81 89 ARG A O 1
ATOM 686 N N . VAL A 1 90 ? 4.804 -0.006 -9.967 1.00 85.88 90 VAL A N 1
ATOM 687 C CA . VAL A 1 90 ? 5.420 -0.157 -8.639 1.00 85.88 90 VAL A CA 1
ATOM 688 C C . VAL A 1 90 ? 4.419 0.211 -7.563 1.00 85.88 90 VAL A C 1
ATOM 690 O O . VAL A 1 90 ? 4.229 -0.579 -6.645 1.00 85.88 90 VAL A O 1
ATOM 693 N N . GLU A 1 91 ? 3.728 1.341 -7.717 1.00 87.06 91 GLU A N 1
ATOM 694 C CA . GLU A 1 91 ? 2.699 1.782 -6.774 1.00 87.06 91 GLU A CA 1
ATOM 695 C C . GLU A 1 91 ? 1.662 0.677 -6.536 1.00 87.06 91 GLU A C 1
ATOM 697 O O . GLU A 1 91 ? 1.421 0.275 -5.397 1.00 87.06 91 GLU A O 1
ATOM 702 N N . LYS A 1 92 ? 1.107 0.113 -7.617 1.00 88.12 92 LYS A N 1
ATOM 703 C CA . LYS A 1 92 ? 0.116 -0.965 -7.535 1.00 88.12 92 LYS A CA 1
ATOM 704 C C . LYS A 1 92 ? 0.660 -2.193 -6.805 1.00 88.12 92 LYS A C 1
ATOM 706 O O . LYS A 1 92 ? -0.015 -2.747 -5.943 1.00 88.12 92 LYS A O 1
ATOM 711 N N . ARG A 1 93 ? 1.885 -2.605 -7.130 1.00 87.69 93 ARG A N 1
ATOM 712 C CA . ARG A 1 93 ? 2.525 -3.776 -6.520 1.00 87.69 93 ARG A CA 1
ATOM 713 C C . ARG A 1 93 ? 2.813 -3.571 -5.035 1.00 87.69 93 ARG A C 1
ATOM 715 O O . ARG A 1 93 ? 2.554 -4.472 -4.245 1.00 87.69 93 ARG A O 1
ATOM 722 N N . VAL A 1 94 ? 3.319 -2.401 -4.652 1.00 88.56 94 VAL A N 1
ATOM 723 C CA . VAL A 1 94 ? 3.589 -2.056 -3.249 1.00 88.56 94 VAL A CA 1
ATOM 724 C C . VAL A 1 94 ? 2.289 -2.006 -2.454 1.00 88.56 94 VAL A C 1
ATOM 726 O O . VAL A 1 94 ? 2.210 -2.604 -1.385 1.00 88.56 94 VAL A O 1
ATOM 729 N N . ARG A 1 95 ? 1.242 -1.382 -3.002 1.00 89.88 95 ARG A N 1
ATOM 730 C CA . ARG A 1 95 ? -0.095 -1.343 -2.399 1.00 89.88 95 ARG A CA 1
ATOM 731 C C . ARG A 1 95 ? -0.643 -2.748 -2.128 1.00 89.88 95 ARG A C 1
ATOM 733 O O . ARG A 1 95 ? -1.087 -3.031 -1.019 1.00 89.88 95 ARG A O 1
ATOM 740 N N . GLU A 1 96 ? -0.553 -3.641 -3.114 1.00 88.81 96 GLU A N 1
ATOM 741 C CA . GLU A 1 96 ? -0.949 -5.051 -2.983 1.00 88.81 96 GLU A CA 1
ATOM 742 C C . GLU A 1 96 ? -0.109 -5.801 -1.933 1.00 88.81 96 GLU A C 1
ATOM 744 O O . GLU A 1 96 ? -0.641 -6.617 -1.179 1.00 88.81 96 GLU A O 1
ATOM 749 N N . ALA A 1 97 ? 1.190 -5.510 -1.842 1.00 87.56 97 ALA A N 1
ATOM 750 C CA . ALA A 1 97 ? 2.074 -6.121 -0.855 1.00 87.56 97 ALA A CA 1
ATOM 751 C C . ALA A 1 97 ? 1.823 -5.615 0.573 1.00 87.56 97 ALA A C 1
ATOM 753 O O . ALA A 1 97 ? 1.893 -6.408 1.511 1.00 87.56 97 ALA A O 1
ATOM 754 N N . LEU A 1 98 ? 1.485 -4.334 0.748 1.00 87.19 98 LEU A N 1
ATOM 755 C CA . LEU A 1 98 ? 1.148 -3.752 2.051 1.00 87.19 98 LEU A CA 1
ATOM 756 C C . LEU A 1 98 ? -0.102 -4.395 2.653 1.00 87.19 98 LEU A C 1
ATOM 758 O O . LEU A 1 98 ? -0.148 -4.609 3.861 1.00 87.19 98 LEU A O 1
ATOM 762 N N . ILE A 1 99 ? -1.089 -4.747 1.821 1.00 88.56 99 ILE A N 1
ATOM 763 C CA . ILE A 1 99 ? -2.320 -5.413 2.274 1.00 88.56 99 ILE A CA 1
ATOM 764 C C . ILE A 1 99 ? -2.210 -6.936 2.373 1.00 88.56 99 ILE A C 1
ATOM 766 O O . ILE A 1 99 ? -3.174 -7.606 2.755 1.00 88.56 99 ILE A O 1
ATOM 770 N N . ALA A 1 100 ? -1.058 -7.505 2.019 1.00 87.81 100 ALA A N 1
ATOM 771 C CA . ALA A 1 100 ? -0.869 -8.941 2.070 1.00 87.81 100 ALA A CA 1
ATOM 772 C C . ALA A 1 100 ? -1.017 -9.436 3.524 1.00 87.81 100 ALA A C 1
ATOM 774 O O . ALA A 1 100 ? -0.409 -8.860 4.432 1.00 87.81 100 ALA A O 1
ATOM 775 N N . PRO A 1 101 ? -1.758 -10.538 3.771 1.00 83.06 101 PRO A N 1
ATOM 776 C CA . PRO A 1 101 ? -2.022 -11.023 5.127 1.00 83.06 101 PRO A CA 1
ATOM 777 C C . PRO A 1 101 ? -0.752 -11.272 5.942 1.00 83.06 101 PRO A C 1
ATOM 779 O O . PRO A 1 101 ? -0.744 -11.037 7.144 1.00 83.06 101 PRO A O 1
ATOM 782 N N . LYS A 1 102 ? 0.321 -11.707 5.267 1.00 83.56 102 LYS A N 1
ATOM 783 C CA . LYS A 1 102 ? 1.631 -11.962 5.875 1.00 83.56 102 LYS A CA 1
ATOM 784 C C . LYS A 1 102 ? 2.251 -10.704 6.491 1.00 83.56 102 LYS A C 1
ATOM 786 O O . LYS A 1 102 ? 2.767 -10.774 7.599 1.00 83.56 102 LYS A O 1
ATOM 791 N N . ARG A 1 103 ? 2.151 -9.558 5.807 1.00 78.56 103 ARG A N 1
ATOM 792 C CA . ARG A 1 103 ? 2.700 -8.277 6.279 1.00 78.56 103 ARG A CA 1
ATOM 793 C C . ARG A 1 103 ? 1.816 -7.632 7.331 1.00 78.56 103 ARG A C 1
ATOM 795 O O . ARG A 1 103 ? 2.301 -7.185 8.369 1.00 78.56 103 ARG A O 1
ATOM 802 N N . ILE A 1 104 ? 0.510 -7.622 7.077 1.00 83.44 104 ILE A N 1
ATOM 803 C CA . ILE A 1 104 ? -0.458 -6.977 7.960 1.00 83.44 104 ILE A CA 1
ATOM 804 C C . ILE A 1 104 ? -0.460 -7.603 9.362 1.00 83.44 104 ILE A C 1
ATOM 806 O O . ILE A 1 104 ? -0.548 -6.870 10.343 1.00 83.44 104 ILE A O 1
ATOM 810 N N . SER A 1 105 ? -0.374 -8.932 9.490 1.00 80.00 105 SER A N 1
ATOM 811 C CA . SER A 1 105 ? -0.545 -9.590 10.793 1.00 80.00 105 SER A CA 1
ATOM 812 C C . SER A 1 105 ? 0.521 -9.204 11.823 1.00 80.00 105 SER A C 1
ATOM 814 O O . SER A 1 105 ? 0.205 -9.077 13.005 1.00 80.00 105 SER A O 1
ATOM 816 N N . GLY A 1 106 ? 1.768 -9.010 11.383 1.00 77.38 106 GLY A N 1
ATOM 817 C CA . GLY A 1 106 ? 2.873 -8.610 12.260 1.00 77.38 106 GLY A CA 1
ATOM 818 C C . GLY A 1 106 ? 2.946 -7.099 12.472 1.00 77.38 106 GLY A C 1
ATOM 819 O O . GLY A 1 106 ? 3.141 -6.643 13.593 1.00 77.38 106 GLY A O 1
ATOM 820 N N . ASN A 1 107 ? 2.707 -6.320 11.412 1.00 81.31 107 ASN A N 1
ATOM 821 C CA . ASN A 1 107 ? 3.091 -4.909 11.349 1.00 81.31 107 ASN A CA 1
ATOM 822 C C . ASN A 1 107 ? 1.906 -3.964 11.063 1.00 81.31 107 ASN A C 1
ATOM 824 O O . ASN A 1 107 ? 2.086 -2.927 10.431 1.00 81.31 107 ASN A O 1
ATOM 828 N N . ALA A 1 108 ? 0.684 -4.291 11.506 1.00 85.56 108 ALA A N 1
ATOM 829 C CA . ALA A 1 108 ? -0.530 -3.526 11.178 1.00 85.56 108 ALA A CA 1
ATOM 830 C C . ALA A 1 108 ? -0.438 -2.018 11.485 1.00 85.56 108 ALA A C 1
ATOM 832 O O . ALA A 1 108 ? -0.880 -1.201 10.676 1.00 85.56 108 ALA A O 1
ATOM 833 N N . ALA A 1 109 ? 0.153 -1.643 12.626 1.00 82.69 109 ALA A N 1
ATOM 834 C CA . ALA A 1 109 ? 0.354 -0.242 12.997 1.00 82.69 109 ALA A CA 1
ATOM 835 C C . ALA A 1 109 ? 1.274 0.488 12.004 1.00 82.69 109 ALA A C 1
ATOM 837 O O . ALA A 1 109 ? 0.969 1.599 11.586 1.00 82.69 109 ALA A O 1
ATOM 838 N N . HIS A 1 110 ? 2.348 -0.169 11.568 1.00 82.19 110 HIS A N 1
ATOM 839 C CA . HIS A 1 110 ? 3.310 0.358 10.601 1.00 82.19 110 HIS A CA 1
ATOM 840 C C . HIS A 1 110 ? 2.706 0.434 9.184 1.00 82.19 110 HIS A C 1
ATOM 842 O O . HIS A 1 110 ? 2.848 1.424 8.475 1.00 82.19 110 HIS A O 1
ATOM 848 N N . VAL A 1 111 ? 1.918 -0.564 8.776 1.00 87.19 111 VAL A N 1
ATOM 849 C CA . VAL A 1 111 ? 1.166 -0.496 7.510 1.00 87.19 111 VAL A CA 1
ATOM 850 C C . VAL A 1 111 ? 0.192 0.689 7.516 1.00 87.19 111 VAL A C 1
ATOM 852 O O . VAL A 1 111 ? 0.052 1.378 6.506 1.00 87.19 111 VAL A O 1
ATOM 855 N N . PHE A 1 112 ? -0.454 0.965 8.653 1.00 88.12 112 PHE A N 1
ATOM 856 C CA . PHE A 1 112 ? -1.304 2.144 8.812 1.00 88.12 112 PHE A CA 1
ATOM 857 C C . PHE A 1 112 ? -0.514 3.456 8.692 1.00 88.12 112 PHE A C 1
ATOM 859 O O . PHE A 1 112 ? -0.993 4.370 8.019 1.00 88.12 112 PHE A O 1
ATOM 866 N N . THR A 1 113 ? 0.683 3.557 9.286 1.00 87.12 113 THR A N 1
ATOM 867 C CA . THR A 1 113 ? 1.505 4.781 9.216 1.00 87.12 113 THR A CA 1
ATOM 868 C C . THR A 1 113 ? 1.904 5.110 7.781 1.00 87.12 113 THR A C 1
ATOM 870 O O . THR A 1 113 ? 1.576 6.197 7.303 1.00 87.12 113 THR A O 1
ATOM 873 N N . ILE A 1 114 ? 2.490 4.145 7.062 1.00 87.75 114 ILE A N 1
ATOM 874 C CA . ILE A 1 114 ? 2.900 4.288 5.655 1.00 87.75 114 ILE A CA 1
ATOM 875 C C . ILE A 1 114 ? 1.692 4.6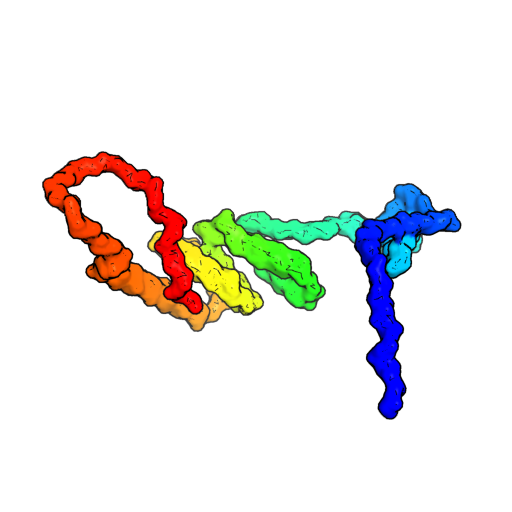62 4.795 1.00 87.75 114 ILE A C 1
ATOM 877 O O . ILE A 1 114 ? 1.744 5.584 3.978 1.00 87.75 114 ILE A O 1
ATOM 881 N N . ALA A 1 115 ? 0.556 3.992 5.002 1.00 90.38 115 ALA A N 1
ATOM 882 C CA . ALA A 1 115 ? -0.652 4.296 4.250 1.00 90.38 115 ALA A CA 1
ATOM 883 C C . ALA A 1 115 ? -1.153 5.727 4.489 1.00 90.38 115 ALA A C 1
ATOM 885 O O . ALA A 1 115 ? -1.540 6.415 3.544 1.00 90.38 115 ALA A O 1
ATOM 886 N N . CYS A 1 116 ? -1.109 6.215 5.727 1.00 89.38 116 CYS A N 1
ATOM 887 C CA . CYS A 1 116 ? -1.484 7.586 6.054 1.00 89.38 116 CYS A CA 1
ATOM 888 C C . CYS A 1 116 ? -0.519 8.629 5.476 1.00 89.38 116 CYS A C 1
ATOM 890 O O . CYS A 1 116 ? -0.974 9.677 5.011 1.00 89.38 116 CYS A O 1
ATOM 892 N N . GLN A 1 117 ? 0.784 8.350 5.479 1.00 88.12 117 GLN A N 1
ATOM 893 C CA . GLN A 1 117 ? 1.816 9.234 4.934 1.00 88.12 117 GLN A CA 1
ATOM 894 C C . GLN A 1 117 ? 1.632 9.459 3.428 1.00 88.12 117 GLN A C 1
ATOM 896 O O . GLN A 1 117 ? 1.668 10.598 2.960 1.00 88.12 117 GLN A O 1
ATOM 901 N N . HIS A 1 118 ? 1.315 8.395 2.687 1.00 88.06 118 HIS A N 1
ATOM 902 C CA . HIS A 1 118 ? 1.086 8.443 1.237 1.00 88.06 118 HIS A CA 1
ATOM 903 C C . HIS A 1 118 ? -0.379 8.667 0.832 1.00 88.06 118 HIS A C 1
ATOM 905 O O . HIS A 1 118 ? -0.716 8.549 -0.343 1.00 88.06 118 HIS A O 1
ATOM 911 N N . ARG A 1 119 ? -1.269 9.011 1.778 1.00 87.94 119 ARG A N 1
ATOM 912 C CA . ARG A 1 119 ? -2.714 9.248 1.540 1.00 87.94 119 ARG A CA 1
ATOM 913 C C . ARG A 1 119 ? -3.442 8.069 0.872 1.00 87.94 119 ARG A C 1
ATOM 915 O O . ARG A 1 119 ? -4.337 8.245 0.049 1.00 87.94 119 ARG A O 1
ATOM 922 N N . MET A 1 120 ? -3.064 6.855 1.242 1.00 90.62 120 MET A N 1
ATOM 923 C CA . MET A 1 120 ? -3.642 5.604 0.761 1.00 90.62 120 MET A CA 1
ATOM 924 C C . MET A 1 120 ? -4.798 5.166 1.668 1.00 90.62 120 MET A C 1
ATOM 926 O O . MET A 1 120 ? -4.640 4.344 2.569 1.00 90.62 120 MET A 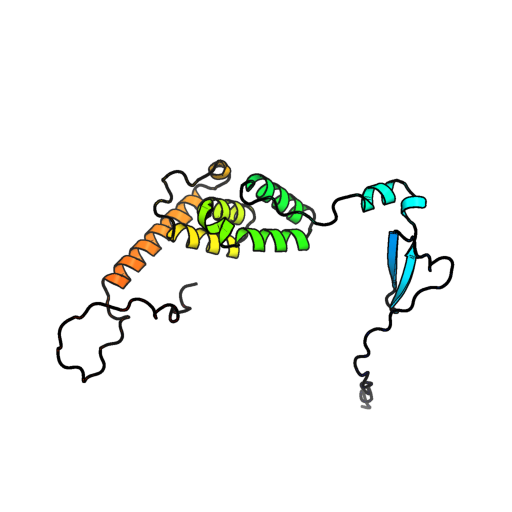O 1
ATOM 930 N N . ASP A 1 121 ? -5.983 5.745 1.467 1.00 90.69 121 ASP A N 1
ATOM 931 C CA . ASP A 1 121 ? -7.104 5.584 2.405 1.00 90.69 121 ASP A CA 1
ATOM 932 C C . ASP A 1 121 ? -7.626 4.140 2.524 1.00 90.69 121 ASP A C 1
ATOM 934 O O . ASP A 1 121 ? -8.107 3.731 3.584 1.00 90.69 121 ASP A O 1
ATOM 938 N N . ALA A 1 122 ? -7.588 3.356 1.443 1.00 90.50 122 ALA A N 1
ATOM 939 C CA . ALA A 1 122 ? -8.084 1.979 1.457 1.00 90.50 122 ALA A CA 1
ATOM 940 C C . ALA A 1 122 ? -7.164 1.062 2.273 1.00 90.50 122 ALA A C 1
ATOM 942 O O . ALA A 1 122 ? -7.635 0.271 3.094 1.00 90.50 122 ALA A O 1
ATOM 943 N N . GLU A 1 123 ? -5.862 1.236 2.096 1.00 92.31 123 GLU A N 1
ATOM 944 C CA . GLU A 1 123 ? -4.788 0.532 2.784 1.00 92.31 123 GLU A CA 1
ATOM 945 C C . GLU A 1 123 ? -4.730 0.961 4.245 1.00 92.31 123 GLU A C 1
ATOM 947 O O . GLU A 1 123 ? -4.627 0.111 5.125 1.00 92.31 123 GLU A O 1
ATOM 952 N N . ALA A 1 124 ? -4.912 2.256 4.522 1.00 91.19 124 ALA A N 1
ATOM 953 C CA . ALA A 1 124 ? -4.997 2.780 5.879 1.00 91.19 124 ALA A CA 1
ATOM 954 C C . ALA A 1 124 ? -6.181 2.151 6.620 1.00 91.19 124 ALA A C 1
ATOM 956 O O . ALA A 1 124 ? -6.034 1.670 7.741 1.00 91.19 124 ALA A O 1
ATOM 957 N N . ARG A 1 125 ? -7.355 2.051 5.982 1.00 90.56 125 ARG A N 1
ATOM 958 C CA . ARG A 1 125 ? -8.499 1.337 6.570 1.00 90.56 125 ARG A CA 1
ATOM 959 C C . ARG A 1 125 ? -8.209 -0.146 6.798 1.00 90.56 125 ARG A C 1
ATOM 961 O O . ARG A 1 125 ? -8.669 -0.693 7.798 1.00 90.56 125 ARG A O 1
ATOM 968 N N . ALA A 1 126 ? -7.492 -0.808 5.892 1.00 90.31 126 ALA A N 1
ATOM 969 C CA . ALA A 1 126 ? -7.115 -2.211 6.055 1.00 90.31 126 ALA A CA 1
ATOM 970 C C . ALA A 1 126 ? -6.139 -2.402 7.229 1.00 90.31 126 ALA A C 1
ATOM 972 O O . ALA A 1 126 ? -6.384 -3.251 8.087 1.00 90.31 126 ALA A O 1
ATOM 973 N N . GLY A 1 127 ? -5.106 -1.561 7.319 1.00 89.31 127 GLY A N 1
ATOM 974 C CA . GLY A 1 127 ? -4.156 -1.531 8.431 1.00 89.31 127 GLY A CA 1
ATOM 975 C C . GLY A 1 127 ? -4.850 -1.254 9.763 1.00 89.31 127 GLY A C 1
ATOM 976 O O . GLY A 1 127 ? -4.709 -2.035 10.698 1.00 89.31 127 GLY A O 1
ATOM 977 N N . ALA A 1 128 ? -5.707 -0.230 9.826 1.00 89.44 128 ALA A N 1
ATOM 978 C CA . ALA A 1 128 ? -6.472 0.111 11.027 1.00 89.44 128 ALA A CA 1
ATOM 979 C C . ALA A 1 128 ? -7.417 -1.011 11.481 1.00 89.44 128 ALA A C 1
ATOM 981 O O . ALA A 1 128 ? -7.601 -1.226 12.671 1.00 89.44 128 ALA A O 1
ATOM 982 N N . LYS A 1 129 ? -8.023 -1.763 10.558 1.00 89.06 129 LYS A N 1
ATOM 983 C CA . LYS A 1 129 ? -8.835 -2.934 10.929 1.00 89.06 129 LYS A CA 1
ATOM 984 C C . LYS A 1 129 ? -7.982 -4.062 11.489 1.00 89.06 129 LYS A C 1
ATOM 986 O O . LYS A 1 129 ? -8.413 -4.762 12.401 1.00 89.06 129 LYS A O 1
ATOM 991 N N . ALA A 1 130 ? -6.788 -4.252 10.945 1.00 88.31 130 ALA A N 1
ATOM 992 C CA . ALA A 1 130 ? -5.890 -5.294 11.402 1.00 88.31 130 ALA A CA 1
ATOM 993 C C . ALA A 1 130 ? -5.308 -5.021 12.791 1.00 88.31 130 ALA A C 1
ATOM 995 O O . ALA A 1 130 ? -5.071 -5.976 13.529 1.00 88.31 130 ALA A O 1
ATOM 996 N N . THR A 1 131 ? -5.175 -3.753 13.197 1.00 87.00 131 THR A N 1
ATOM 997 C CA . THR A 1 131 ? -4.784 -3.425 14.579 1.00 87.00 131 THR A CA 1
ATOM 998 C C . THR A 1 131 ? -5.808 -3.923 15.599 1.00 87.00 131 THR A C 1
ATOM 1000 O O . THR A 1 131 ? -5.415 -4.312 16.691 1.00 87.00 131 THR A O 1
ATOM 1003 N N . LEU A 1 132 ? -7.096 -4.032 15.240 1.00 85.19 132 LEU A N 1
ATOM 1004 C CA . LEU A 1 132 ? -8.129 -4.608 16.119 1.00 85.19 132 LEU A CA 1
ATOM 1005 C C . LEU A 1 132 ? -7.893 -6.091 16.433 1.00 85.19 132 LEU A C 1
ATOM 1007 O O . LEU A 1 132 ? -8.426 -6.609 17.410 1.00 85.19 132 LEU A O 1
ATOM 1011 N N . SER A 1 133 ? -7.146 -6.794 15.578 1.00 82.94 133 SER A N 1
ATOM 1012 C CA . SER A 1 133 ? -6.795 -8.202 15.795 1.00 82.94 133 SER A CA 1
ATOM 1013 C C . SER A 1 133 ? -5.557 -8.365 16.683 1.00 82.94 133 SER A C 1
ATOM 1015 O O . SER A 1 133 ? -5.248 -9.482 17.093 1.00 82.94 133 SER A O 1
ATOM 1017 N N . GLN A 1 134 ? -4.841 -7.277 16.980 1.00 73.62 134 GLN A N 1
ATOM 1018 C CA . GLN A 1 134 ? -3.644 -7.284 17.814 1.00 73.62 134 GLN A CA 1
ATOM 1019 C C . GLN A 1 134 ? -4.033 -7.010 19.273 1.00 73.62 134 GLN A C 1
ATOM 1021 O O . GLN A 1 134 ? -4.801 -6.099 19.565 1.00 73.62 134 GLN A O 1
ATOM 1026 N N . ALA A 1 135 ? -3.512 -7.817 20.202 1.00 63.38 135 ALA A N 1
ATOM 1027 C CA . ALA A 1 135 ? -3.936 -7.802 21.607 1.00 63.38 135 ALA A CA 1
ATOM 1028 C C . ALA A 1 135 ? -3.645 -6.473 22.333 1.00 63.38 135 ALA A C 1
ATOM 1030 O O . ALA A 1 135 ? -4.372 -6.119 23.261 1.00 63.38 135 ALA A O 1
ATOM 1031 N N . SER A 1 136 ? -2.627 -5.730 21.887 1.00 65.50 136 SER A N 1
ATOM 1032 C CA . SER A 1 136 ? -2.240 -4.439 22.452 1.00 65.50 136 SER A CA 1
ATOM 1033 C C . SER A 1 136 ? -1.607 -3.549 21.382 1.00 65.50 136 SER A C 1
ATOM 1035 O O . SER A 1 136 ? -0.527 -3.847 20.881 1.00 65.50 136 SER A O 1
ATOM 1037 N N . LEU A 1 137 ? -2.240 -2.413 21.076 1.00 65.25 137 LEU A N 1
ATOM 1038 C CA . LEU A 1 137 ? -1.655 -1.368 20.218 1.00 65.25 137 LEU A CA 1
ATOM 1039 C C . LEU A 1 137 ? -0.421 -0.702 20.855 1.00 65.25 137 LEU A C 1
ATOM 1041 O O . LEU A 1 137 ? 0.418 -0.161 20.151 1.00 65.25 137 LEU A O 1
ATOM 1045 N N . LEU A 1 138 ? -0.325 -0.713 22.187 1.00 64.38 138 LEU A N 1
ATOM 1046 C CA . LEU A 1 138 ? 0.674 0.043 22.953 1.00 64.38 138 LEU A CA 1
ATOM 1047 C C . LEU A 1 138 ? 1.844 -0.814 23.464 1.00 64.38 138 LEU A C 1
ATOM 1049 O O . LEU A 1 138 ? 2.750 -0.277 24.092 1.00 64.38 138 LEU A O 1
ATOM 1053 N N . ASP A 1 139 ? 1.844 -2.122 23.199 1.00 60.47 139 ASP A N 1
ATOM 1054 C CA . ASP A 1 139 ? 2.843 -3.072 23.720 1.00 60.47 139 ASP A CA 1
ATOM 1055 C C . ASP A 1 139 ? 4.018 -3.282 22.742 1.00 60.47 139 ASP A C 1
ATOM 1057 O O . ASP A 1 139 ? 4.488 -4.393 22.524 1.00 60.47 139 ASP A O 1
ATOM 1061 N N . GLY A 1 140 ? 4.472 -2.195 22.104 1.00 54.53 140 GLY A N 1
ATOM 1062 C CA . GLY A 1 140 ? 5.712 -2.189 21.314 1.00 54.53 140 GLY A CA 1
ATOM 1063 C C . GLY A 1 140 ? 5.590 -2.438 19.804 1.00 54.53 140 GLY A C 1
ATOM 1064 O O . GLY A 1 140 ? 6.602 -2.698 19.163 1.00 54.53 140 GLY A O 1
ATOM 1065 N N . THR A 1 141 ? 4.401 -2.335 19.203 1.00 58.03 141 THR A N 1
ATOM 1066 C CA . THR A 1 141 ? 4.206 -2.521 17.743 1.00 58.03 141 THR A CA 1
ATOM 1067 C C . THR A 1 141 ? 4.375 -1.248 16.909 1.00 58.03 141 THR A C 1
ATOM 1069 O O . THR A 1 141 ? 4.354 -1.304 15.677 1.00 58.03 141 THR A O 1
ATOM 1072 N N . PHE A 1 142 ? 4.562 -0.095 17.552 1.00 63.16 142 PHE A N 1
ATOM 1073 C CA . PHE A 1 142 ? 4.940 1.133 16.863 1.00 63.16 142 PHE A CA 1
ATOM 1074 C C . PHE A 1 142 ? 6.456 1.129 16.645 1.00 63.16 142 PHE A C 1
ATOM 1076 O O . PHE A 1 142 ? 7.224 1.389 17.569 1.00 63.16 142 PHE A O 1
ATOM 1083 N N . GLY A 1 143 ? 6.875 0.776 15.428 1.00 63.59 143 GLY A N 1
ATOM 1084 C CA . GLY A 1 143 ? 8.270 0.862 14.996 1.00 63.59 143 GLY A CA 1
ATOM 1085 C C . GLY A 1 143 ? 8.807 2.306 14.966 1.00 63.59 143 GLY A C 1
ATOM 1086 O O . GLY A 1 143 ? 8.094 3.242 15.344 1.00 63.59 143 GLY A O 1
ATOM 1087 N N . PRO A 1 144 ? 10.047 2.518 14.487 1.00 61.72 144 PRO A N 1
ATOM 1088 C CA . PRO A 1 144 ? 10.661 3.850 14.374 1.00 61.72 144 PRO A CA 1
ATOM 1089 C C . PRO A 1 144 ? 9.811 4.857 13.568 1.00 61.72 144 PRO A C 1
ATOM 1091 O O . PRO A 1 144 ? 9.846 6.056 13.843 1.00 61.72 144 PRO A O 1
ATOM 1094 N N . GLU A 1 145 ? 8.937 4.372 12.682 1.00 60.31 145 GLU A N 1
ATOM 1095 C CA . GLU A 1 145 ? 7.959 5.164 11.919 1.00 60.31 145 GLU A CA 1
ATOM 1096 C C . GLU A 1 145 ? 6.805 5.769 12.742 1.00 60.31 145 GLU A C 1
ATOM 1098 O O . GLU A 1 145 ? 5.873 6.365 12.204 1.00 60.31 145 GLU A O 1
ATOM 1103 N N . MET A 1 146 ? 6.832 5.679 14.073 1.00 63.94 146 MET A N 1
ATOM 1104 C CA . MET A 1 146 ? 5.920 6.478 14.896 1.00 63.94 146 MET A CA 1
ATOM 1105 C C . MET A 1 146 ? 6.228 7.982 14.809 1.00 63.94 146 MET A C 1
ATOM 1107 O O . MET A 1 146 ? 5.348 8.803 15.061 1.00 63.94 146 MET A O 1
ATOM 1111 N N . HIS A 1 147 ? 7.453 8.363 14.435 1.00 68.88 147 HIS A N 1
ATOM 1112 C CA . HIS A 1 147 ? 7.852 9.768 14.316 1.00 68.88 147 HIS A CA 1
ATOM 1113 C C . HIS A 1 147 ? 7.232 10.491 13.109 1.00 68.88 147 HIS A C 1
ATOM 1115 O O . HIS A 1 147 ? 7.082 11.713 13.154 1.00 68.88 147 HIS A O 1
ATOM 1121 N N . SER A 1 148 ? 6.850 9.761 12.058 1.00 71.94 148 SER A N 1
ATOM 1122 C CA . SER A 1 148 ? 6.216 10.298 10.845 1.00 71.94 148 SER A CA 1
ATOM 1123 C C . SER A 1 148 ? 4.693 10.461 10.987 1.00 71.94 148 SER A C 1
ATOM 1125 O O . SER A 1 148 ? 4.065 11.207 10.231 1.00 71.94 148 SER A O 1
ATOM 1127 N N . LEU A 1 149 ? 4.090 9.840 12.007 1.00 77.75 149 LEU A N 1
ATOM 1128 C CA . LEU A 1 149 ? 2.670 9.969 12.336 1.00 77.75 149 LEU A CA 1
ATOM 1129 C C . LEU A 1 149 ? 2.337 11.341 12.937 1.00 77.75 149 LEU A C 1
ATOM 1131 O O . LEU A 1 149 ? 2.904 11.779 13.939 1.00 77.75 149 LEU A O 1
ATOM 1135 N N . SER A 1 150 ? 1.296 11.982 12.406 1.00 85.56 150 SER A N 1
ATOM 1136 C CA . SER A 1 150 ? 0.693 13.136 13.071 1.00 85.56 150 SER A CA 1
ATOM 1137 C C . SER A 1 150 ? -0.035 12.700 14.354 1.00 85.56 150 SER A C 1
ATOM 1139 O O . SER A 1 150 ? -0.755 11.694 14.333 1.00 85.56 150 SER A O 1
ATOM 1141 N N . PRO A 1 151 ? 0.004 13.495 15.445 1.00 84.50 151 PRO A N 1
ATOM 1142 C CA . PRO A 1 151 ? -0.815 13.248 16.633 1.00 84.50 151 PRO A CA 1
ATOM 1143 C C . PRO A 1 151 ? -2.308 13.090 16.317 1.00 84.50 151 PRO A C 1
ATOM 1145 O O . PRO A 1 151 ? -3.002 12.315 16.970 1.00 84.50 151 PRO A O 1
ATOM 1148 N N . ALA A 1 152 ? -2.804 13.781 15.285 1.00 87.00 152 ALA A N 1
ATOM 1149 C CA . ALA A 1 152 ? -4.189 13.665 14.841 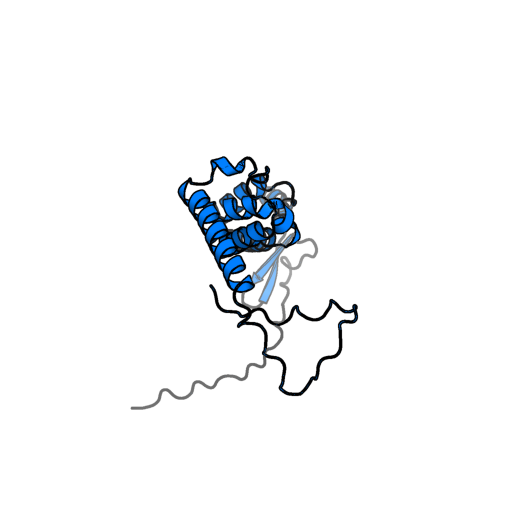1.00 87.00 152 ALA A CA 1
ATOM 1150 C C . ALA A 1 152 ? -4.511 12.272 14.274 1.00 87.00 152 ALA A C 1
ATOM 1152 O O . ALA A 1 152 ? -5.585 11.735 14.540 1.00 87.00 152 ALA A O 1
ATOM 1153 N N . GLN A 1 153 ? -3.583 11.672 13.523 1.00 88.00 153 GLN A N 1
ATOM 1154 C CA . GLN A 1 153 ? -3.746 10.337 12.938 1.00 88.00 153 GLN A CA 1
ATOM 1155 C C . GLN A 1 153 ? -3.701 9.256 14.021 1.00 88.00 153 GLN A C 1
ATOM 1157 O O . GLN A 1 153 ? -4.546 8.361 14.031 1.00 88.00 153 GLN A O 1
ATOM 1162 N N . LEU A 1 154 ? -2.779 9.381 14.979 1.00 86.44 154 LEU A N 1
ATOM 1163 C CA . LEU A 1 154 ? -2.720 8.484 16.132 1.00 86.44 154 LEU A CA 1
ATOM 1164 C C . LEU A 1 154 ? -3.988 8.592 16.990 1.00 86.44 154 LEU A C 1
ATOM 1166 O O . LEU A 1 154 ? -4.588 7.578 17.344 1.00 86.44 154 LEU A O 1
ATOM 1170 N N . PHE A 1 155 ? -4.440 9.815 17.283 1.00 88.88 155 PHE A N 1
ATOM 1171 C CA . PHE A 1 155 ? -5.679 10.037 18.025 1.00 88.88 155 PHE A CA 1
ATOM 1172 C C . PHE A 1 155 ? -6.889 9.435 17.301 1.00 88.88 155 PHE A C 1
ATOM 1174 O O . PHE A 1 155 ? -7.720 8.784 17.933 1.00 88.88 155 PHE A O 1
ATOM 1181 N N . ALA A 1 156 ? -6.972 9.596 15.978 1.00 89.12 156 ALA A N 1
ATOM 1182 C CA . ALA A 1 156 ? -8.025 8.991 15.171 1.00 89.12 156 ALA A CA 1
ATOM 1183 C C . ALA A 1 156 ? -7.997 7.455 15.237 1.00 89.12 156 ALA A C 1
ATOM 1185 O O . ALA A 1 156 ? -9.055 6.845 15.389 1.00 89.12 156 ALA A O 1
ATOM 1186 N N . LEU A 1 157 ? -6.815 6.829 15.190 1.00 88.38 157 LEU A N 1
ATOM 1187 C CA . LEU A 1 157 ? -6.665 5.375 15.317 1.00 88.38 157 LEU A CA 1
ATOM 1188 C C . LEU A 1 157 ? -7.105 4.871 16.700 1.00 88.38 157 LEU A C 1
ATOM 1190 O O . LEU A 1 157 ? -7.838 3.888 16.797 1.00 88.38 157 LEU A O 1
ATOM 1194 N N . LEU A 1 158 ? -6.707 5.560 17.772 1.00 88.56 158 LEU A N 1
ATOM 1195 C CA . LEU A 1 158 ? -7.109 5.213 19.139 1.00 88.56 158 LEU A CA 1
ATOM 1196 C C . LEU A 1 158 ? -8.616 5.381 19.347 1.00 88.56 158 LEU A C 1
ATOM 1198 O O . LEU A 1 158 ? -9.262 4.497 19.913 1.00 88.56 158 LEU A O 1
ATOM 1202 N N . LYS A 1 159 ? -9.190 6.481 18.845 1.00 90.62 159 LYS A N 1
ATOM 1203 C CA . LYS A 1 159 ? -10.638 6.716 18.862 1.00 90.62 159 LYS A CA 1
ATOM 1204 C C . LYS A 1 159 ? -11.376 5.610 18.110 1.00 90.62 159 LYS A C 1
ATOM 1206 O O . LYS A 1 159 ? -12.312 5.031 18.649 1.00 90.62 159 LYS A O 1
ATOM 1211 N N . TYR A 1 160 ? -10.912 5.266 16.910 1.00 90.06 160 TYR A N 1
ATOM 1212 C CA . TYR A 1 160 ? -11.460 4.166 16.121 1.00 90.06 160 TYR A CA 1
ATOM 1213 C C . TYR A 1 160 ? -11.434 2.838 16.891 1.00 90.06 160 TYR A C 1
ATOM 1215 O O . TYR A 1 160 ? -12.439 2.127 16.929 1.00 90.06 160 TYR A O 1
ATOM 1223 N N . HIS A 1 161 ? -10.317 2.520 17.553 1.00 88.44 161 HIS A N 1
ATOM 1224 C CA . HIS A 1 161 ? -10.192 1.316 18.369 1.00 88.44 161 HIS A CA 1
ATOM 1225 C C . HIS A 1 161 ? -11.181 1.320 19.545 1.00 88.44 161 HIS A C 1
ATOM 1227 O O . HIS A 1 161 ? -11.852 0.319 19.797 1.00 88.44 161 HIS A O 1
ATOM 1233 N N . GLN A 1 162 ? -11.319 2.448 20.247 1.00 88.88 162 GLN A N 1
ATOM 1234 C CA . GLN A 1 162 ? -12.283 2.604 21.336 1.00 88.88 162 GLN A CA 1
ATOM 1235 C C . GLN A 1 162 ? -13.727 2.406 20.854 1.00 88.88 162 GLN A C 1
ATOM 1237 O O . GLN A 1 162 ? -14.471 1.634 21.464 1.00 88.88 162 GLN A O 1
ATOM 1242 N N . ASP A 1 163 ? -14.103 3.056 19.753 1.00 91.19 163 ASP A N 1
ATOM 1243 C CA . ASP A 1 163 ? -15.443 2.975 19.169 1.00 91.19 163 ASP A CA 1
ATOM 1244 C C . ASP A 1 163 ? -15.757 1.531 18.729 1.00 91.19 163 ASP A C 1
ATOM 1246 O O . ASP A 1 163 ? -16.835 1.007 19.022 1.00 91.19 163 ASP A O 1
ATOM 1250 N N . CYS A 1 164 ? -14.792 0.836 18.116 1.00 89.69 164 CYS A N 1
ATOM 1251 C CA . CYS A 1 164 ? -14.935 -0.570 17.725 1.00 89.69 164 CYS A CA 1
ATOM 1252 C C . CYS A 1 164 ? -15.096 -1.501 18.933 1.00 89.69 164 CYS A C 1
ATOM 1254 O O . CYS A 1 164 ? -15.969 -2.370 18.932 1.00 89.69 164 CYS A O 1
ATOM 1256 N N . VAL A 1 165 ? -14.295 -1.311 19.986 1.00 87.06 165 VAL A N 1
ATOM 1257 C CA . VAL A 1 165 ? -14.411 -2.089 21.229 1.00 87.06 165 VAL A CA 1
ATOM 1258 C C . VAL A 1 165 ? -15.771 -1.856 21.886 1.00 87.06 165 VAL A C 1
ATOM 1260 O O . VAL A 1 165 ? -16.404 -2.806 22.350 1.00 87.06 165 VAL A O 1
ATOM 1263 N N . GLN A 1 166 ? -16.251 -0.613 21.920 1.00 89.31 166 GLN A N 1
ATOM 1264 C CA . GLN A 1 166 ? -17.558 -0.291 22.481 1.00 89.31 166 GLN A CA 1
ATOM 1265 C C . GLN A 1 166 ? -18.696 -0.925 21.673 1.00 89.31 166 GLN A C 1
ATOM 1267 O O . GLN A 1 166 ? -19.583 -1.542 22.266 1.00 89.31 166 GLN A O 1
ATOM 1272 N N . ALA A 1 167 ? -18.654 -0.836 20.344 1.00 88.75 167 ALA A N 1
ATOM 1273 C CA . ALA A 1 167 ? -19.633 -1.475 19.470 1.00 88.75 167 ALA A CA 1
ATOM 1274 C C . ALA A 1 167 ? -19.641 -3.003 19.645 1.00 88.75 167 ALA A C 1
ATOM 1276 O O . ALA A 1 167 ? -20.707 -3.601 19.787 1.00 88.75 167 ALA A O 1
ATOM 1277 N N . ALA A 1 168 ? -18.465 -3.634 19.725 1.00 87.75 168 ALA A N 1
ATOM 1278 C CA . ALA A 1 168 ? -18.345 -5.069 19.978 1.00 87.75 168 ALA A CA 1
ATOM 1279 C C . ALA A 1 168 ? -18.949 -5.461 21.337 1.00 87.75 168 ALA A C 1
ATOM 1281 O O . ALA A 1 168 ? -19.714 -6.421 21.423 1.00 87.75 168 ALA A O 1
ATOM 1282 N N . ARG A 1 169 ? -18.678 -4.687 22.397 1.00 86.25 169 ARG A N 1
ATOM 1283 C CA . ARG A 1 169 ? -19.279 -4.900 23.727 1.00 86.25 169 ARG A CA 1
ATOM 1284 C C . ARG A 1 169 ? -20.802 -4.787 23.696 1.00 86.25 169 ARG A C 1
ATOM 1286 O O . ARG A 1 169 ? -21.484 -5.622 24.283 1.00 86.25 169 ARG A O 1
ATOM 1293 N N . GLN A 1 170 ? -21.338 -3.786 23.002 1.00 87.38 170 GLN A N 1
ATOM 1294 C CA . GLN A 1 170 ? -22.784 -3.600 22.858 1.00 87.38 170 GLN A CA 1
ATOM 1295 C C . GLN A 1 170 ? -23.436 -4.736 22.059 1.00 87.38 170 GLN A C 1
ATOM 1297 O O . GLN A 1 170 ? -24.508 -5.203 22.432 1.00 87.38 170 GLN A O 1
ATOM 1302 N N . ALA A 1 171 ? -22.783 -5.221 21.001 1.00 85.62 171 ALA A N 1
ATOM 1303 C CA . ALA A 1 171 ? -23.269 -6.349 20.207 1.00 85.62 171 ALA A CA 1
ATOM 1304 C C . ALA A 1 171 ? -23.277 -7.669 20.997 1.00 85.62 171 ALA A C 1
ATOM 1306 O O . ALA A 1 171 ? -24.165 -8.494 20.807 1.00 85.62 171 ALA A O 1
ATOM 1307 N N . ILE A 1 172 ? -22.320 -7.860 21.911 1.00 82.94 172 ILE A N 1
ATOM 1308 C CA . ILE A 1 172 ? -22.317 -9.008 22.830 1.00 82.94 172 ILE A CA 1
ATOM 1309 C C . ILE A 1 172 ? -23.441 -8.881 23.871 1.00 82.94 172 ILE A C 1
ATOM 1311 O O . ILE A 1 172 ? -24.055 -9.882 24.223 1.00 82.94 172 ILE A O 1
ATOM 1315 N N . ALA A 1 173 ? -23.735 -7.670 24.352 1.00 82.56 173 ALA A N 1
ATOM 1316 C CA . ALA A 1 173 ? -24.823 -7.437 25.306 1.00 82.56 173 ALA A CA 1
ATOM 1317 C C . ALA A 1 173 ? -26.222 -7.596 24.677 1.00 82.56 173 ALA A C 1
ATOM 1319 O O . ALA A 1 173 ? -27.167 -7.992 25.358 1.00 82.56 173 ALA A O 1
ATOM 1320 N N . ASN A 1 174 ? -26.351 -7.317 23.377 1.00 78.12 174 ASN A N 1
ATOM 1321 C CA . ASN A 1 174 ? -27.605 -7.400 22.638 1.00 78.12 174 ASN A CA 1
ATOM 1322 C C . ASN A 1 174 ? -27.640 -8.651 21.753 1.00 78.12 174 ASN A C 1
ATOM 1324 O O . ASN A 1 174 ? -27.225 -8.620 20.600 1.00 78.12 174 ASN A O 1
ATOM 1328 N N . PHE A 1 175 ? -28.230 -9.739 22.250 1.00 71.75 175 PHE A N 1
ATOM 1329 C CA . PHE A 1 175 ? -28.412 -10.994 21.500 1.00 71.75 175 PHE A CA 1
ATOM 1330 C C . PHE A 1 175 ? -29.454 -10.921 20.365 1.00 71.75 175 PHE A C 1
ATOM 1332 O O . PHE A 1 175 ? -29.837 -11.948 19.817 1.00 71.75 175 PHE A O 1
ATOM 1339 N N . SER A 1 176 ? -29.911 -9.730 19.968 1.00 68.88 176 SER A N 1
ATOM 1340 C CA . SER A 1 176 ? -30.910 -9.555 18.902 1.00 68.88 176 SER A CA 1
ATOM 1341 C C . SER A 1 176 ? -30.420 -9.975 17.510 1.00 68.88 176 SER A C 1
ATOM 1343 O O . SER A 1 176 ? -31.228 -10.133 16.600 1.00 68.88 176 SER A O 1
ATOM 1345 N N . TRP A 1 177 ? -29.108 -10.157 17.333 1.00 68.44 177 TRP A N 1
ATOM 1346 C CA . TRP A 1 177 ? -28.511 -10.682 16.104 1.00 68.44 177 TRP A CA 1
ATOM 1347 C C . TRP A 1 177 ? -28.523 -12.219 16.034 1.00 68.44 177 TRP A C 1
ATOM 1349 O O . TRP A 1 177 ? -28.278 -12.776 14.962 1.00 68.44 177 TRP A O 1
ATOM 1359 N N . PHE A 1 178 ? -28.805 -12.906 17.149 1.00 65.25 178 PHE A N 1
ATOM 1360 C CA . PHE A 1 178 ? -29.014 -14.349 17.155 1.00 65.25 178 PHE A CA 1
ATOM 1361 C C . PHE A 1 178 ? -30.403 -14.644 16.571 1.00 65.25 178 PHE A C 1
ATOM 1363 O O . PHE A 1 178 ? -31.392 -14.087 17.053 1.00 65.25 178 PHE A O 1
ATOM 1370 N N . PRO A 1 179 ? -30.515 -15.507 15.546 1.00 69.25 179 PRO A N 1
ATOM 1371 C CA . PRO A 1 179 ? -31.813 -15.986 15.099 1.00 69.25 179 PRO A CA 1
ATOM 1372 C C . PRO A 1 179 ? -32.537 -16.608 16.294 1.00 69.25 179 PRO A C 1
ATOM 1374 O O . PRO A 1 179 ? -31.985 -17.497 16.943 1.00 69.25 179 PRO A O 1
ATOM 1377 N N . HIS A 1 180 ? -33.744 -16.129 16.599 1.00 65.38 180 HIS A N 1
ATOM 1378 C CA . HIS A 1 180 ? -34.607 -16.799 17.567 1.00 65.38 180 HIS A CA 1
ATOM 1379 C C . HIS A 1 180 ? -34.749 -18.271 17.168 1.00 65.38 180 HIS A C 1
ATOM 1381 O O . HIS A 1 180 ? -34.951 -18.569 15.986 1.00 65.38 180 HIS A O 1
ATOM 1387 N N . ASP A 1 181 ? -34.639 -19.172 18.149 1.00 61.09 181 ASP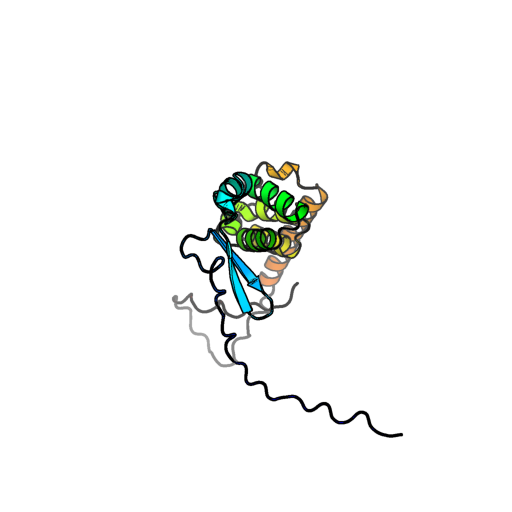 A N 1
ATOM 1388 C CA . ASP A 1 181 ? -34.879 -20.594 17.931 1.00 61.09 181 ASP A CA 1
ATOM 1389 C C . ASP A 1 181 ? -36.216 -20.776 17.193 1.00 61.09 181 ASP A C 1
ATOM 1391 O O . ASP A 1 181 ? -37.217 -20.152 17.572 1.00 61.09 181 ASP A O 1
ATOM 1395 N N . PRO A 1 182 ? -36.275 -21.603 16.132 1.00 57.97 182 PRO A N 1
ATOM 1396 C CA . PRO A 1 182 ? -37.546 -21.916 15.503 1.00 57.97 182 PRO A CA 1
ATOM 1397 C C . PRO A 1 182 ? -38.482 -22.529 16.561 1.00 57.97 182 PRO A C 1
ATOM 1399 O O . PRO A 1 182 ? -38.038 -23.364 17.357 1.00 57.97 182 PRO A O 1
ATOM 1402 N N . PRO A 1 183 ? -39.772 -22.145 16.600 1.00 46.84 183 PRO A N 1
ATOM 1403 C CA . PRO A 1 183 ? -40.709 -22.689 17.574 1.00 46.84 183 PRO A CA 1
ATOM 1404 C C . PRO A 1 183 ? -40.864 -24.195 17.323 1.00 46.84 183 PRO A C 1
ATOM 1406 O O . PRO A 1 183 ? -41.501 -24.605 16.356 1.00 46.84 183 PRO A O 1
ATOM 1409 N N . GLY A 1 184 ? -40.242 -25.026 18.168 1.00 52.16 184 GLY A N 1
ATOM 1410 C CA . GLY A 1 184 ? -40.361 -26.483 18.054 1.00 52.16 184 GLY A CA 1
ATOM 1411 C C . GLY A 1 184 ? -39.323 -27.357 18.761 1.00 52.16 184 GLY A C 1
ATOM 1412 O O . GLY A 1 184 ? -39.550 -28.560 18.848 1.00 52.16 184 GLY A O 1
ATOM 1413 N N . LEU A 1 185 ? -38.217 -26.831 19.295 1.00 43.19 185 LEU A N 1
ATOM 1414 C CA . LEU A 1 185 ? -37.220 -27.677 19.970 1.00 43.19 185 LEU A CA 1
ATOM 1415 C C . LEU A 1 185 ? -37.344 -27.571 21.491 1.00 43.19 185 LEU A C 1
ATOM 1417 O O . LEU A 1 185 ? -36.785 -26.693 22.143 1.00 43.19 185 LEU A O 1
ATOM 1421 N N . SER A 1 186 ? -38.123 -28.496 22.051 1.00 45.22 186 SER A N 1
ATOM 1422 C CA . SER A 1 186 ? -38.201 -28.740 23.486 1.00 45.22 186 SER A CA 1
ATOM 1423 C C . SER A 1 186 ? -36.817 -29.028 24.067 1.00 45.22 186 SER A C 1
ATOM 1425 O O . SER A 1 186 ? -36.093 -29.887 23.565 1.00 45.22 186 SER A O 1
ATOM 1427 N N . SER A 1 187 ? -36.519 -28.333 25.165 1.00 47.28 187 SER A N 1
ATOM 1428 C CA . SER A 1 187 ? -35.446 -28.574 26.131 1.00 47.28 187 SER A CA 1
ATOM 1429 C C . SER A 1 187 ? -34.854 -29.986 26.078 1.00 47.28 187 SER A C 1
ATOM 1431 O O . SER A 1 187 ? -35.470 -30.964 26.500 1.00 47.28 187 SER A O 1
ATOM 1433 N N . SER A 1 188 ? -33.625 -30.088 25.585 1.00 40.56 188 SER A N 1
ATOM 1434 C CA . SER A 1 188 ? -32.741 -31.222 25.838 1.00 40.56 188 SER A CA 1
ATOM 1435 C C . SER A 1 188 ? -31.310 -30.711 25.882 1.00 40.56 188 SER A C 1
ATOM 1437 O O . SER A 1 188 ? -30.621 -30.618 24.875 1.00 40.56 188 SER A O 1
ATOM 1439 N N . ARG A 1 189 ? -30.933 -30.299 27.095 1.00 38.91 189 ARG A N 1
ATOM 1440 C CA . ARG A 1 189 ? -29.625 -30.480 27.735 1.00 38.91 189 ARG A CA 1
ATOM 1441 C C . ARG A 1 189 ? -28.428 -30.669 26.785 1.00 38.91 189 ARG A C 1
ATOM 1443 O O . ARG A 1 189 ? -28.276 -31.705 26.151 1.00 38.91 189 ARG A O 1
ATOM 1450 N N . MET A 1 190 ? -27.549 -29.667 26.829 1.00 41.91 190 MET A N 1
ATOM 1451 C CA . MET A 1 190 ? -26.165 -29.632 26.346 1.00 41.91 190 MET A CA 1
ATOM 1452 C C . MET A 1 190 ? -25.531 -31.012 26.111 1.00 41.91 190 MET A C 1
ATOM 1454 O O . MET A 1 190 ? -25.349 -31.788 27.049 1.00 41.91 190 MET A O 1
ATOM 1458 N N . SER A 1 191 ? -25.053 -31.240 24.890 1.00 33.53 191 SER A N 1
ATOM 1459 C CA . SER A 1 191 ? -23.851 -32.040 24.681 1.00 33.53 191 SER A CA 1
ATOM 1460 C C . SER A 1 191 ? -22.872 -31.261 23.811 1.00 33.53 191 SER A C 1
ATOM 1462 O O . SER A 1 191 ? -23.218 -30.662 22.796 1.00 33.53 191 SER A O 1
ATOM 1464 N N . SER A 1 192 ? -21.651 -31.212 24.334 1.00 42.75 192 SER A N 1
ATOM 1465 C CA . SER A 1 192 ? -20.430 -30.748 23.695 1.00 42.75 192 SER A CA 1
ATOM 1466 C C . SER A 1 192 ? -20.277 -31.333 22.288 1.00 42.75 192 SER A C 1
ATOM 1468 O O . SER A 1 192 ? -20.712 -32.457 22.039 1.00 42.75 192 SER A O 1
ATOM 1470 N N . THR A 1 193 ? -19.528 -30.621 21.443 1.00 45.44 193 THR A N 1
ATOM 1471 C CA . THR A 1 193 ? -19.030 -31.008 20.105 1.00 45.44 193 THR A CA 1
ATOM 1472 C C . THR A 1 193 ? -19.831 -30.437 18.933 1.00 45.44 193 THR A C 1
ATOM 1474 O O . THR A 1 193 ? -20.766 -31.044 18.426 1.00 45.44 193 THR A O 1
ATOM 1477 N N . SER A 1 194 ? -19.426 -29.238 18.499 1.00 36.34 194 SER A N 1
ATOM 1478 C CA . SER A 1 194 ? -18.952 -28.975 17.126 1.00 36.34 194 SER A CA 1
ATOM 1479 C C . SER A 1 194 ? -18.941 -27.471 16.841 1.00 36.34 194 SER A C 1
ATOM 1481 O O . SER A 1 194 ? -19.807 -26.916 16.168 1.00 36.34 194 SER A O 1
ATOM 1483 N N . GLN A 1 195 ? -17.890 -26.804 17.324 1.00 47.44 195 GLN A N 1
ATOM 1484 C CA . GLN A 1 195 ? -17.330 -25.660 16.610 1.00 47.44 195 GLN A CA 1
ATOM 1485 C C . GLN A 1 195 ? -16.897 -26.151 15.226 1.00 47.44 195 GLN A C 1
ATOM 1487 O O . GLN A 1 195 ? -16.072 -27.054 15.153 1.00 47.44 195 GLN A O 1
ATOM 1492 N N . THR A 1 196 ? -17.483 -25.598 14.159 1.00 46.91 196 THR A N 1
ATOM 1493 C CA . THR A 1 196 ? -16.897 -25.358 12.813 1.00 46.91 196 THR A CA 1
ATOM 1494 C C . THR A 1 196 ? -17.990 -25.280 11.741 1.00 46.91 196 THR A C 1
ATOM 1496 O O . THR A 1 196 ? -18.055 -26.106 10.833 1.00 46.91 196 THR A O 1
ATOM 1499 N N . ARG A 1 197 ? -18.860 -24.257 11.785 1.00 40.09 197 ARG A N 1
ATOM 1500 C CA . ARG A 1 197 ? -19.548 -23.810 10.556 1.00 40.09 197 ARG A CA 1
ATOM 1501 C C . ARG A 1 197 ? -20.192 -22.420 10.622 1.00 40.09 197 ARG A C 1
ATOM 1503 O O . ARG A 1 197 ? -21.304 -22.247 10.155 1.00 40.09 197 ARG A O 1
ATOM 1510 N N . PHE A 1 198 ? -19.502 -21.404 11.134 1.00 38.41 198 PHE A N 1
ATOM 1511 C CA . PHE A 1 198 ? -19.996 -20.021 11.041 1.00 38.41 198 PHE A CA 1
ATOM 1512 C C . PHE A 1 198 ? -18.874 -19.056 10.656 1.00 38.41 198 PHE A C 1
ATOM 1514 O O . PHE A 1 198 ? -18.365 -18.301 11.469 1.00 38.41 198 PHE A O 1
ATOM 1521 N N . LEU A 1 199 ? -18.480 -19.104 9.381 1.00 36.44 199 LEU A N 1
ATOM 1522 C CA . LEU A 1 199 ? -17.615 -18.097 8.746 1.00 36.44 199 LEU A CA 1
ATOM 1523 C C . LEU A 1 199 ? -18.255 -17.498 7.479 1.00 36.44 199 LEU A C 1
ATOM 1525 O O . LEU A 1 199 ? -17.557 -16.962 6.627 1.00 36.44 199 LEU A O 1
ATOM 1529 N N . LYS A 1 200 ? -19.584 -17.593 7.305 1.00 40.19 200 LYS A N 1
ATOM 1530 C CA . LYS A 1 200 ? -20.252 -17.166 6.056 1.00 40.19 200 LYS A CA 1
ATOM 1531 C C . LYS A 1 200 ? -21.328 -16.086 6.186 1.00 40.19 200 LYS A C 1
ATOM 1533 O O . LYS A 1 200 ? -21.994 -15.803 5.197 1.00 40.19 200 LYS A O 1
ATOM 1538 N N . SER A 1 201 ? -21.482 -15.430 7.331 1.00 41.31 201 SER A N 1
ATOM 1539 C CA . SER A 1 201 ? -22.465 -14.344 7.454 1.00 41.31 201 SER A CA 1
ATOM 1540 C C . SER A 1 201 ? -21.918 -13.173 8.258 1.00 41.31 201 SER A C 1
ATOM 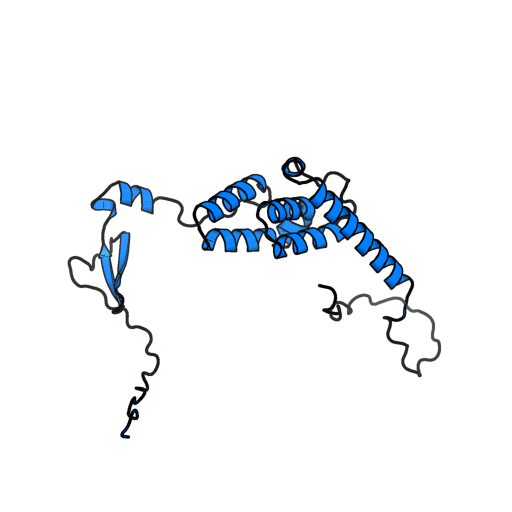1542 O O . SER A 1 201 ? -22.361 -12.906 9.370 1.00 41.31 201 SER A O 1
ATOM 1544 N N . TRP A 1 202 ? -20.945 -12.467 7.683 1.00 34.34 202 TRP A N 1
ATOM 1545 C CA . TRP A 1 202 ? -20.649 -11.106 8.121 1.00 34.34 202 TRP A CA 1
ATOM 1546 C C . TRP A 1 202 ? -21.519 -10.138 7.306 1.00 34.34 202 TRP A C 1
ATOM 1548 O O . TRP A 1 202 ? -21.467 -10.191 6.071 1.00 34.34 202 TRP A O 1
ATOM 1558 N N . PRO A 1 203 ? -22.333 -9.268 7.927 1.00 43.38 203 PRO A N 1
ATOM 1559 C CA . PRO A 1 203 ? -23.077 -8.261 7.189 1.00 43.38 203 PRO A CA 1
ATOM 1560 C C . PRO A 1 203 ? -22.113 -7.207 6.628 1.00 43.38 203 PRO A C 1
ATOM 1562 O O . PRO A 1 203 ? -21.367 -6.548 7.353 1.00 43.38 203 PRO A O 1
ATOM 1565 N N . ARG A 1 204 ? -22.132 -7.064 5.299 1.00 49.06 204 ARG A N 1
ATOM 1566 C CA . ARG A 1 204 ? -21.526 -5.954 4.555 1.00 49.06 204 ARG A CA 1
ATOM 1567 C C . ARG A 1 204 ? -22.346 -4.695 4.828 1.00 49.06 204 ARG A C 1
ATOM 1569 O O . ARG A 1 204 ? -23.276 -4.403 4.089 1.00 49.06 204 ARG A O 1
ATOM 1576 N N . GLY A 1 205 ? -22.059 -3.997 5.917 1.00 48.38 205 GLY A N 1
ATOM 1577 C CA . GLY A 1 205 ? -22.834 -2.813 6.282 1.00 48.38 205 GLY A CA 1
ATOM 1578 C C . GLY A 1 205 ? -22.269 -2.108 7.498 1.00 48.38 205 GLY A C 1
ATOM 1579 O O . GLY A 1 205 ? -22.905 -2.114 8.538 1.00 48.38 205 GLY A O 1
ATOM 1580 N N . CYS A 1 206 ? -21.047 -1.598 7.360 1.00 41.25 206 CYS A N 1
ATOM 1581 C CA . CYS A 1 206 ? -20.466 -0.498 8.135 1.00 41.25 206 CYS A CA 1
ATOM 1582 C C . CYS A 1 206 ? -19.110 -0.176 7.489 1.00 41.25 206 CYS A C 1
ATOM 1584 O O . CYS A 1 206 ? -18.056 -0.647 7.923 1.00 41.25 206 CYS A O 1
ATOM 1586 N N . LEU A 1 207 ? -19.174 0.537 6.369 1.00 36.59 207 LEU A N 1
ATOM 1587 C CA . LEU A 1 207 ? -18.099 1.316 5.762 1.00 36.59 207 LEU A CA 1
ATOM 1588 C C . LEU A 1 207 ? -18.754 2.548 5.145 1.00 36.59 207 LEU A C 1
ATOM 1590 O O . LEU A 1 207 ? -19.819 2.354 4.515 1.00 36.59 207 LEU A O 1
#